Protein AF-A0A0L8G4S1-F1 (afdb_monomer_lite)

InterPro domains:
  IPR000467 G-patch domain [PF01585] (150-190)
  IPR000467 G-patch domain [PS50174] (149-195)
  IPR000467 G-patch domain [SM00443] (147-193)
  IPR014720 Double-stranded RNA-binding domain [PF00035] (214-281)
  IPR014720 Double-stranded RNA-binding domain [PS50137] (213-283)
  IPR014720 Double-stranded RNA-binding domain [SM00358] (214-282)

Structure (mmCIF, N/CA/C/O backbone):
data_AF-A0A0L8G4S1-F1
#
_entry.id   AF-A0A0L8G4S1-F1
#
loop_
_atom_site.group_PDB
_atom_site.id
_atom_site.type_symbol
_atom_site.label_atom_id
_atom_site.label_alt_id
_atom_site.label_comp_id
_atom_site.label_asym_id
_atom_site.label_entity_id
_atom_site.label_seq_id
_atom_site.pdbx_PDB_ins_code
_atom_site.Cartn_x
_atom_site.Cartn_y
_atom_site.Cartn_z
_atom_site.occupancy
_atom_site.B_iso_or_equiv
_atom_site.auth_seq_id
_atom_site.auth_comp_id
_atom_site.auth_asym_id
_atom_site.auth_atom_id
_atom_site.pdbx_PDB_model_num
ATOM 1 N N . MET A 1 1 ? 45.421 -9.465 36.277 1.00 38.97 1 MET A N 1
ATOM 2 C CA . MET A 1 1 ? 44.640 -9.759 35.053 1.00 38.97 1 MET A CA 1
ATOM 3 C C . MET A 1 1 ? 43.173 -9.855 35.430 1.00 38.97 1 MET A C 1
ATOM 5 O O . MET A 1 1 ? 42.729 -10.895 35.899 1.00 38.97 1 MET A O 1
ATOM 9 N N . VAL A 1 2 ? 42.460 -8.737 35.315 1.00 41.38 2 VAL A N 1
ATOM 10 C CA . VAL A 1 2 ? 41.016 -8.645 35.559 1.00 41.38 2 VAL A CA 1
ATOM 11 C C . VAL A 1 2 ? 40.322 -9.192 34.311 1.00 41.38 2 VAL A C 1
ATOM 13 O O . VAL A 1 2 ? 40.598 -8.734 33.207 1.00 41.38 2 VAL A O 1
ATOM 16 N N . LYS A 1 3 ? 39.521 -10.250 34.463 1.00 48.69 3 LYS A N 1
ATOM 17 C CA . LYS A 1 3 ? 38.754 -10.846 33.363 1.00 48.69 3 LYS A CA 1
ATOM 18 C C . LYS A 1 3 ? 37.440 -10.079 33.225 1.00 48.69 3 LYS A C 1
ATOM 20 O O . LYS A 1 3 ? 36.500 -10.342 33.972 1.00 48.69 3 LYS A O 1
ATOM 25 N N . ASP A 1 4 ? 37.389 -9.155 32.273 1.00 50.91 4 ASP A N 1
ATOM 26 C CA . ASP A 1 4 ? 36.156 -8.472 31.885 1.00 50.91 4 ASP A CA 1
ATOM 27 C C . ASP A 1 4 ? 35.165 -9.488 31.306 1.00 50.91 4 ASP A C 1
ATOM 29 O O . ASP A 1 4 ? 35.348 -10.044 30.221 1.00 50.91 4 ASP A O 1
ATOM 33 N N . SER A 1 5 ? 34.116 -9.768 32.074 1.00 54.88 5 SER A N 1
ATOM 34 C CA . SER A 1 5 ? 32.986 -10.580 31.633 1.00 54.88 5 SER A CA 1
ATOM 35 C C . SER A 1 5 ? 32.013 -9.678 30.865 1.00 54.88 5 SER A C 1
ATOM 37 O O . SER A 1 5 ? 31.611 -8.644 31.400 1.00 54.88 5 SER A O 1
ATOM 39 N N . PRO A 1 6 ? 31.608 -10.011 29.627 1.00 56.84 6 PRO A N 1
ATOM 40 C CA . PRO A 1 6 ? 30.719 -9.149 28.861 1.00 56.84 6 PRO A CA 1
ATOM 41 C C . PRO A 1 6 ? 29.324 -9.093 29.506 1.00 56.84 6 PRO A C 1
ATOM 43 O O . PRO A 1 6 ? 28.699 -10.128 29.742 1.00 56.84 6 PRO A O 1
ATOM 46 N N . LEU A 1 7 ? 28.812 -7.871 29.708 1.00 54.19 7 LEU A N 1
ATOM 47 C CA . LEU A 1 7 ? 27.502 -7.468 30.271 1.00 54.19 7 LEU A CA 1
ATOM 48 C C . LEU A 1 7 ? 26.250 -8.124 29.634 1.00 54.19 7 LEU A C 1
ATOM 50 O O . LEU A 1 7 ? 25.119 -7.798 29.985 1.00 54.19 7 LEU A O 1
ATOM 54 N N . ARG A 1 8 ? 26.414 -9.067 28.702 1.00 53.59 8 ARG A N 1
ATOM 55 C CA . ARG A 1 8 ? 25.331 -9.746 27.978 1.00 53.59 8 ARG A CA 1
ATOM 56 C C . ARG A 1 8 ? 24.653 -10.866 28.782 1.00 53.59 8 ARG A C 1
ATOM 58 O O . ARG A 1 8 ? 23.591 -11.326 28.380 1.00 53.59 8 ARG A O 1
ATOM 65 N N . LEU A 1 9 ? 25.238 -11.298 29.904 1.00 52.22 9 LEU A N 1
ATOM 66 C CA . LEU A 1 9 ? 24.666 -12.341 30.773 1.00 52.22 9 LEU A CA 1
ATOM 67 C C . LEU A 1 9 ? 23.814 -11.793 31.929 1.00 52.22 9 LEU A C 1
ATOM 69 O O . LEU A 1 9 ? 23.126 -12.571 32.582 1.00 52.22 9 LEU A O 1
ATOM 73 N N . GLN A 1 10 ? 23.825 -10.478 32.176 1.00 55.88 10 GLN A N 1
ATOM 74 C CA . GLN A 1 10 ? 23.087 -9.870 33.293 1.00 55.88 10 GLN A CA 1
ATOM 75 C C . GLN A 1 10 ? 21.648 -9.463 32.947 1.00 55.88 10 GLN A C 1
ATOM 77 O O . GLN A 1 10 ? 20.837 -9.274 33.848 1.00 55.88 10 GLN A O 1
ATOM 82 N N . PHE A 1 11 ? 21.300 -9.395 31.659 1.00 47.66 11 PHE A N 1
ATOM 83 C CA . PHE A 1 11 ? 19.937 -9.122 31.207 1.00 47.66 11 PHE A CA 1
ATOM 84 C C . PHE A 1 11 ? 19.601 -10.038 30.026 1.00 47.66 11 PHE A C 1
ATOM 86 O O . PHE A 1 11 ? 20.025 -9.752 28.903 1.00 47.66 11 PHE A O 1
ATOM 93 N N . PRO A 1 12 ? 18.865 -11.148 30.228 1.00 52.62 12 PRO A N 1
ATOM 94 C CA . PRO A 1 12 ? 18.374 -11.951 29.119 1.00 52.62 12 PRO A CA 1
ATOM 95 C C . PRO A 1 12 ? 17.333 -11.133 28.348 1.00 52.62 12 PRO A C 1
ATOM 97 O O . PRO A 1 12 ? 16.146 -11.124 28.663 1.00 52.62 12 PRO A O 1
ATOM 100 N N . VAL A 1 13 ? 17.787 -10.401 27.332 1.00 54.81 13 VAL A N 1
ATOM 101 C CA . VAL A 1 13 ? 16.906 -9.699 26.402 1.00 54.81 13 VAL A CA 1
ATOM 102 C C . VAL A 1 13 ? 16.254 -10.767 25.531 1.00 54.81 13 VAL A C 1
ATOM 104 O O . VAL A 1 13 ? 16.913 -11.376 24.684 1.00 54.81 13 VAL A O 1
ATOM 107 N N . SER A 1 14 ? 14.972 -11.037 25.783 1.00 48.44 14 SER A N 1
ATOM 108 C CA . SER A 1 14 ? 14.152 -11.946 24.982 1.00 48.44 14 SER A CA 1
ATOM 109 C C . SER A 1 14 ? 14.161 -11.473 23.528 1.00 48.44 14 SER A C 1
ATOM 111 O O . SER A 1 14 ? 13.451 -10.548 23.139 1.00 48.44 14 SER A O 1
ATOM 113 N N . SER A 1 15 ? 15.029 -12.070 22.710 1.00 51.62 15 SER A N 1
ATOM 114 C CA . SER A 1 15 ? 15.001 -11.864 21.269 1.00 51.62 15 SER A CA 1
ATOM 115 C C . SER A 1 15 ? 13.722 -12.520 20.764 1.00 51.62 15 SER A C 1
ATOM 117 O O . SER A 1 15 ? 13.623 -13.747 20.750 1.00 51.62 15 SER A O 1
ATOM 119 N N . GLY A 1 16 ? 12.752 -11.704 20.339 1.00 49.78 16 GLY A N 1
ATOM 120 C CA . GLY A 1 16 ? 11.429 -12.094 19.824 1.00 49.78 16 GLY A CA 1
ATOM 121 C C . GLY A 1 16 ? 11.426 -13.006 18.585 1.00 49.78 16 GLY A C 1
ATOM 122 O O . GLY A 1 16 ? 10.411 -13.140 17.910 1.00 49.78 16 GLY A O 1
ATOM 123 N N . SER A 1 17 ? 12.542 -13.671 18.288 1.00 52.22 17 SER A N 1
ATOM 124 C CA . SER A 1 17 ? 12.690 -14.662 17.226 1.00 52.22 17 SER A CA 1
ATOM 125 C C . SER A 1 17 ? 11.889 -15.946 17.499 1.00 52.22 17 SER A C 1
ATOM 127 O O . SER A 1 17 ? 11.504 -16.643 16.563 1.00 52.22 17 SER A O 1
ATOM 129 N N . GLN A 1 18 ? 11.559 -16.252 18.762 1.00 49.00 18 GLN A N 1
ATOM 130 C CA . GLN A 1 18 ? 10.811 -17.473 19.099 1.00 49.00 18 GLN A CA 1
ATOM 131 C C . GLN A 1 18 ? 9.308 -17.410 18.781 1.00 49.00 18 GLN A C 1
ATOM 133 O O . GLN A 1 18 ? 8.683 -18.461 18.631 1.00 49.00 18 GLN A O 1
ATOM 138 N N . HIS A 1 19 ? 8.723 -16.221 18.590 1.00 41.66 19 HIS A N 1
ATOM 139 C CA . HIS A 1 19 ? 7.327 -16.117 18.143 1.00 41.66 19 HIS A CA 1
ATOM 140 C C . HIS A 1 19 ? 7.154 -16.505 16.668 1.00 41.66 19 HIS A C 1
ATOM 142 O O . HIS A 1 19 ? 6.098 -16.998 16.284 1.00 41.66 19 HIS A O 1
ATOM 148 N N . ARG A 1 20 ? 8.207 -16.377 15.848 1.00 47.12 20 ARG A N 1
ATOM 149 C CA . ARG A 1 20 ? 8.135 -16.645 14.404 1.00 47.12 20 ARG A CA 1
ATOM 150 C C . ARG A 1 20 ? 8.098 -18.136 14.060 1.00 47.12 20 ARG A C 1
ATOM 152 O O . ARG A 1 20 ? 7.529 -18.514 13.043 1.00 47.12 20 ARG A O 1
ATOM 159 N N . ALA A 1 21 ? 8.684 -18.988 14.902 1.00 45.81 21 ALA A N 1
ATOM 160 C CA . ALA A 1 21 ? 8.752 -20.428 14.649 1.00 45.81 21 ALA A CA 1
ATOM 161 C C . ALA A 1 21 ? 7.454 -21.171 15.020 1.00 45.81 21 ALA A C 1
ATOM 163 O O . ALA A 1 21 ? 7.139 -22.185 14.404 1.00 45.81 21 ALA A O 1
ATOM 164 N N . LYS A 1 22 ? 6.667 -20.664 15.982 1.00 45.59 22 LYS A N 1
ATOM 165 C CA . LYS A 1 22 ? 5.403 -21.305 16.400 1.00 45.59 22 LYS A CA 1
ATOM 166 C C . LYS A 1 22 ? 4.196 -20.959 15.517 1.00 45.59 22 LYS A C 1
ATOM 168 O O . LYS A 1 22 ? 3.182 -21.643 15.615 1.00 45.59 22 LYS A O 1
ATOM 173 N N . GLU A 1 23 ? 4.308 -19.969 14.630 1.00 43.59 23 GLU A N 1
ATOM 174 C CA . GLU A 1 23 ? 3.265 -19.659 13.640 1.00 43.59 23 GLU A CA 1
ATOM 175 C C . GLU A 1 23 ? 3.272 -20.588 12.419 1.00 43.59 23 GLU A C 1
ATOM 177 O O . GLU A 1 23 ? 2.258 -20.673 11.740 1.00 43.59 23 GLU A O 1
ATOM 182 N N . LEU A 1 24 ? 4.361 -21.315 12.140 1.00 43.53 24 LEU A N 1
ATOM 183 C CA . LEU A 1 24 ? 4.487 -22.146 10.928 1.00 43.53 24 LEU A CA 1
ATOM 184 C C . LEU A 1 24 ? 3.944 -23.579 11.070 1.00 43.53 24 LEU A C 1
ATOM 186 O O . LEU A 1 24 ? 3.950 -24.323 10.095 1.00 43.53 24 LEU A O 1
ATOM 190 N N . GLN A 1 25 ? 3.471 -23.975 12.256 1.00 40.91 25 GLN A N 1
ATOM 191 C CA . GLN A 1 25 ? 2.810 -25.275 12.464 1.00 40.91 25 GLN A CA 1
ATOM 192 C C . GLN A 1 25 ? 1.314 -25.168 12.812 1.00 40.91 25 GLN A C 1
ATOM 194 O O . GLN A 1 25 ? 0.668 -26.192 13.001 1.00 40.91 25 GLN A O 1
ATOM 199 N N . LYS A 1 26 ? 0.738 -23.958 12.900 1.00 39.81 26 LYS A N 1
ATOM 200 C CA . LYS A 1 26 ? -0.669 -23.743 13.315 1.00 39.81 26 LYS A CA 1
ATOM 201 C C . LYS A 1 26 ? -1.552 -23.070 12.259 1.00 39.81 26 LYS A C 1
ATOM 203 O O . LYS A 1 26 ? -2.613 -22.547 12.574 1.00 39.81 26 LYS A O 1
ATOM 208 N N . ASN A 1 27 ? -1.134 -23.091 11.004 1.00 34.97 27 ASN A N 1
ATOM 209 C CA . ASN A 1 27 ? -1.839 -22.507 9.869 1.00 34.97 27 ASN A CA 1
ATOM 210 C C . ASN A 1 27 ? -2.253 -23.581 8.856 1.00 34.97 27 ASN A C 1
ATOM 212 O O . ASN A 1 27 ? -1.905 -23.537 7.682 1.00 34.97 27 ASN A O 1
ATOM 216 N N . SER A 1 28 ? -3.099 -24.499 9.315 1.00 43.16 28 SER A N 1
ATOM 217 C CA . SER A 1 28 ? -4.215 -24.974 8.502 1.00 43.16 28 SER A CA 1
ATOM 218 C C . SER A 1 28 ? -5.497 -24.720 9.293 1.00 43.16 28 SER A C 1
ATOM 220 O O . SER A 1 28 ? -5.666 -25.273 10.376 1.00 43.16 28 SER A O 1
ATOM 222 N N . THR A 1 29 ? -6.374 -23.884 8.736 1.00 45.34 29 THR A N 1
ATOM 223 C CA . THR A 1 29 ? -7.765 -23.661 9.174 1.00 45.34 29 THR A CA 1
ATOM 224 C C . THR A 1 29 ? -7.988 -22.599 10.257 1.00 45.34 29 THR A C 1
ATOM 226 O O . THR A 1 29 ? -8.239 -22.906 11.415 1.00 45.34 29 THR A O 1
ATOM 229 N N . ALA A 1 30 ? -7.993 -21.329 9.837 1.00 33.94 30 ALA A N 1
ATOM 230 C CA . ALA A 1 30 ? -8.898 -20.298 10.365 1.00 33.94 30 ALA A CA 1
ATOM 231 C C . ALA A 1 30 ? -8.894 -19.075 9.427 1.00 33.94 30 ALA A C 1
ATOM 233 O O . ALA A 1 30 ? -8.116 -18.136 9.596 1.00 33.94 30 ALA A O 1
ATOM 234 N N . GLN A 1 31 ? -9.752 -19.093 8.402 1.00 33.94 31 GLN A N 1
ATOM 235 C CA . GLN A 1 31 ? -10.142 -17.874 7.692 1.00 33.94 31 GLN A CA 1
ATOM 236 C C . GLN A 1 31 ? -11.182 -17.133 8.539 1.00 33.94 31 GLN A C 1
ATOM 238 O O . GLN A 1 31 ? -12.264 -17.648 8.800 1.00 33.94 31 GLN A O 1
ATOM 243 N N . SER A 1 32 ? -10.835 -15.921 8.967 1.00 32.12 32 SER A N 1
ATOM 244 C CA . SER A 1 32 ? -11.745 -14.980 9.616 1.00 32.12 32 SER A CA 1
ATOM 245 C C . SER A 1 32 ? -12.513 -14.205 8.544 1.00 32.12 32 SER A C 1
ATOM 247 O O . SER A 1 32 ? -11.935 -13.413 7.797 1.00 32.12 32 SER A O 1
ATOM 249 N N . VAL A 1 33 ? -13.815 -14.471 8.453 1.00 31.84 33 VAL A N 1
ATOM 250 C CA . VAL A 1 33 ? -14.801 -13.718 7.673 1.00 31.84 33 VAL A CA 1
ATOM 251 C C . VAL A 1 33 ? -15.607 -12.851 8.636 1.00 31.84 33 VAL A C 1
ATOM 253 O O . VAL A 1 33 ? -16.491 -13.341 9.327 1.00 31.84 33 VAL A O 1
ATOM 256 N N . TYR A 1 34 ? -15.330 -11.548 8.651 1.00 31.75 34 TYR A N 1
ATOM 257 C CA . TYR A 1 34 ? -16.274 -10.547 9.145 1.00 31.75 34 TYR A CA 1
ATOM 258 C C . TYR A 1 34 ? -16.629 -9.628 7.981 1.00 31.75 34 TYR A C 1
ATOM 260 O O . TYR A 1 34 ? -15.903 -8.691 7.647 1.00 31.75 34 TYR A O 1
ATOM 268 N N . ALA A 1 35 ? -17.740 -9.959 7.322 1.00 32.38 35 ALA A N 1
ATOM 269 C CA . ALA A 1 35 ? -18.417 -9.086 6.380 1.00 32.38 35 ALA A CA 1
ATOM 270 C C . ALA A 1 35 ? -19.392 -8.180 7.146 1.00 32.38 35 ALA A C 1
ATOM 272 O O . ALA A 1 35 ? -20.095 -8.616 8.056 1.00 32.38 35 ALA A O 1
ATOM 273 N N . ALA A 1 36 ? -19.391 -6.902 6.772 1.00 32.28 36 ALA A N 1
ATOM 274 C CA . ALA A 1 36 ? -20.223 -5.853 7.334 1.00 32.28 36 ALA A CA 1
ATOM 275 C C . ALA A 1 36 ? -21.702 -6.040 6.964 1.00 32.28 36 ALA A C 1
ATOM 277 O O . ALA A 1 36 ? -22.036 -6.288 5.805 1.00 32.28 36 ALA A O 1
ATOM 278 N N . GLY A 1 37 ? -22.582 -5.858 7.949 1.00 30.12 37 GLY A N 1
ATOM 279 C CA . GLY A 1 37 ? -24.026 -5.851 7.757 1.00 30.12 37 GLY A CA 1
ATOM 280 C C . GLY A 1 37 ? -24.497 -4.670 6.905 1.00 30.12 37 GLY A C 1
ATOM 281 O O . GLY A 1 37 ? -24.142 -3.515 7.152 1.00 30.12 37 GLY A O 1
ATOM 282 N N . ARG A 1 38 ? -25.349 -4.969 5.922 1.00 31.23 38 ARG A N 1
ATOM 283 C CA . ARG A 1 38 ? -26.270 -4.020 5.291 1.00 31.23 38 ARG A CA 1
ATOM 284 C C . ARG A 1 38 ? -27.656 -4.656 5.206 1.00 31.23 38 ARG A C 1
ATOM 286 O O . ARG A 1 38 ? -27.791 -5.826 4.873 1.00 31.23 38 ARG A O 1
ATOM 293 N N . ASN A 1 39 ? -28.641 -3.839 5.565 1.00 34.53 39 ASN A N 1
ATOM 294 C CA . ASN A 1 39 ? -30.065 -4.135 5.684 1.00 34.53 39 ASN A CA 1
ATOM 295 C C . ASN A 1 39 ? -30.717 -4.593 4.371 1.00 34.53 39 ASN A C 1
ATOM 297 O O . ASN A 1 39 ? -30.364 -4.086 3.309 1.00 34.53 39 ASN A O 1
ATOM 301 N N . GLY A 1 40 ? -31.784 -5.390 4.500 1.00 31.52 40 GLY A N 1
ATOM 302 C CA . GLY A 1 40 ? -32.887 -5.423 3.536 1.00 31.52 40 GLY A CA 1
ATOM 303 C C . GLY A 1 40 ? -33.247 -6.806 2.994 1.00 31.52 40 GLY A C 1
ATOM 304 O O . GLY A 1 40 ? -32.670 -7.238 2.010 1.00 31.52 40 GLY A O 1
ATOM 305 N N . LYS A 1 41 ? -34.243 -7.433 3.638 1.00 43.19 41 LYS A N 1
ATOM 306 C CA . LYS A 1 41 ? -35.383 -8.163 3.049 1.00 43.19 41 LYS A CA 1
ATOM 307 C C . LYS A 1 41 ? -35.128 -8.933 1.741 1.00 43.19 41 LYS A C 1
ATOM 309 O O . LYS A 1 41 ? -35.076 -8.317 0.682 1.00 43.19 41 LYS A O 1
ATOM 314 N N . LEU A 1 42 ? -35.155 -10.267 1.800 1.00 29.50 42 LEU A N 1
ATOM 315 C CA . LEU A 1 42 ? -35.603 -11.069 0.663 1.00 29.50 42 LEU A CA 1
ATOM 316 C C . LEU A 1 42 ? -36.153 -12.428 1.100 1.00 29.50 42 LEU A C 1
ATOM 318 O O . LEU A 1 42 ? -35.601 -13.084 1.982 1.00 29.50 42 LEU A O 1
ATOM 322 N N . ASP A 1 43 ? -37.259 -12.769 0.449 1.00 30.23 43 ASP A N 1
ATOM 323 C CA . ASP A 1 43 ? -37.940 -14.050 0.429 1.00 30.23 43 ASP A CA 1
ATOM 324 C C . ASP A 1 43 ? -37.029 -15.232 0.068 1.00 30.23 43 ASP A C 1
ATOM 326 O O . ASP A 1 43 ? -35.990 -15.104 -0.581 1.00 30.23 43 ASP A O 1
ATOM 330 N N . SER A 1 44 ? -37.516 -16.392 0.501 1.00 43.88 44 SER A N 1
ATOM 331 C CA . SER A 1 44 ? -37.158 -17.760 0.132 1.00 43.88 44 SER A CA 1
ATOM 332 C C . SER A 1 44 ? -36.644 -17.955 -1.298 1.00 43.88 44 SER A C 1
ATOM 334 O O . SER A 1 44 ? -37.304 -17.519 -2.240 1.00 43.88 44 SER A O 1
ATOM 336 N N . LEU A 1 45 ? -35.567 -18.738 -1.443 1.00 35.19 45 LEU A N 1
ATOM 337 C CA . LEU A 1 45 ? -35.531 -19.968 -2.255 1.00 35.19 45 LEU A CA 1
ATOM 338 C C . LEU A 1 45 ? -34.162 -20.672 -2.133 1.00 35.19 45 LEU A C 1
ATOM 340 O O . LEU A 1 45 ? -33.123 -20.148 -2.524 1.00 35.19 45 LEU A O 1
ATOM 344 N N . ASP A 1 46 ? -34.238 -21.855 -1.530 1.00 43.03 46 ASP A N 1
ATOM 345 C CA . ASP A 1 46 ? -33.419 -23.070 -1.596 1.00 43.03 46 ASP A CA 1
ATOM 346 C C . ASP A 1 46 ? -32.083 -23.078 -2.363 1.00 43.03 46 ASP A C 1
ATOM 348 O O . ASP A 1 46 ? -32.038 -23.066 -3.591 1.00 43.03 46 ASP A O 1
ATOM 352 N N . THR A 1 47 ? -31.006 -23.377 -1.627 1.00 31.81 47 THR A N 1
ATOM 353 C CA . THR A 1 47 ? -29.944 -24.273 -2.116 1.00 31.81 47 THR A CA 1
ATOM 354 C C . THR A 1 47 ? -29.514 -25.232 -1.015 1.00 31.81 47 THR A C 1
ATOM 356 O O . THR A 1 47 ? -28.916 -24.847 -0.013 1.00 31.81 47 THR A O 1
ATOM 359 N N . ASN A 1 48 ? -29.841 -26.497 -1.252 1.00 46.69 48 ASN A N 1
ATOM 360 C CA . ASN A 1 48 ? -29.457 -27.676 -0.500 1.00 46.69 48 ASN A CA 1
ATOM 361 C C . ASN A 1 48 ? -27.949 -27.941 -0.681 1.00 46.69 48 ASN A C 1
ATOM 363 O O . ASN A 1 48 ? -27.501 -28.226 -1.793 1.00 46.69 48 ASN A O 1
ATOM 367 N N . SER A 1 49 ? -27.164 -27.858 0.394 1.00 40.00 49 SER A N 1
ATOM 368 C CA . SER A 1 49 ? -25.804 -28.399 0.435 1.00 40.00 49 SER A CA 1
ATOM 369 C C . SER A 1 49 ? -25.544 -29.015 1.803 1.00 40.00 49 SER A C 1
ATOM 371 O O . SER A 1 49 ? -25.421 -28.300 2.795 1.00 40.00 49 SER A O 1
ATOM 373 N N . ASN A 1 50 ? -25.453 -30.346 1.815 1.00 52.62 50 ASN A N 1
ATOM 374 C CA . ASN A 1 50 ? -24.908 -31.158 2.898 1.00 52.62 50 ASN A CA 1
ATOM 375 C C . ASN A 1 50 ? -23.606 -30.542 3.431 1.00 52.62 50 ASN A C 1
ATOM 377 O O . ASN A 1 50 ? -22.558 -30.637 2.791 1.00 52.62 50 ASN A O 1
ATOM 381 N N . SER A 1 51 ? -23.673 -29.943 4.614 1.00 47.88 51 SER A N 1
ATOM 382 C CA . SER A 1 51 ? -22.517 -29.697 5.463 1.00 47.88 51 SER A CA 1
ATOM 383 C C . SER A 1 51 ? -22.747 -30.467 6.753 1.00 47.88 51 SER A C 1
ATOM 385 O O . SER A 1 51 ? -23.604 -30.065 7.536 1.00 47.88 51 SER A O 1
ATOM 387 N N . ASP A 1 52 ? -22.006 -31.558 6.960 1.00 53.25 52 ASP A N 1
ATOM 388 C CA . ASP A 1 52 ? -21.905 -32.191 8.277 1.00 53.25 52 ASP A CA 1
ATOM 389 C C . ASP A 1 52 ? -21.417 -31.122 9.265 1.00 53.25 52 ASP A C 1
ATOM 391 O O . ASP A 1 52 ? -20.294 -30.616 9.112 1.00 53.25 52 ASP A O 1
ATOM 395 N N . PRO A 1 53 ? -22.238 -30.702 10.240 1.00 61.66 53 PRO A N 1
ATOM 396 C CA . PRO A 1 53 ? -21.813 -29.691 11.181 1.00 61.66 53 PRO A CA 1
ATOM 397 C C . PRO A 1 53 ? -20.717 -30.305 12.062 1.00 61.66 53 PRO A C 1
ATOM 399 O O . PRO A 1 53 ? -20.899 -31.328 12.716 1.00 61.66 53 PRO A O 1
ATOM 402 N N . VAL A 1 54 ? -19.540 -29.668 12.067 1.00 60.28 54 VAL A N 1
ATOM 403 C CA . VAL A 1 54 ? -18.357 -30.058 12.870 1.00 60.28 54 VAL A CA 1
ATOM 404 C C . VAL A 1 54 ? -18.669 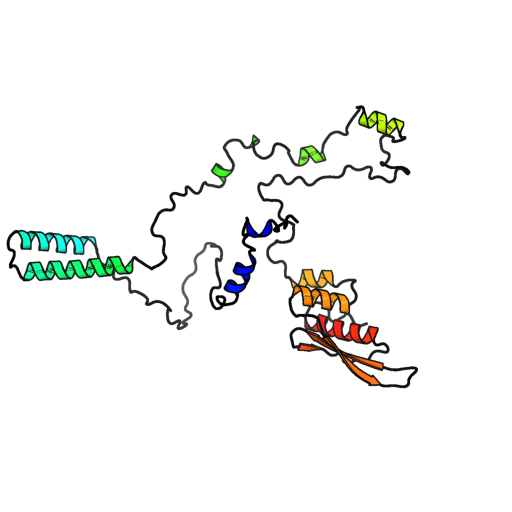-30.105 14.376 1.00 60.28 54 VAL A C 1
ATOM 406 O O . VAL A 1 54 ? -17.927 -30.698 15.157 1.00 60.28 54 VAL A O 1
ATOM 409 N N . PHE A 1 55 ? -19.792 -29.516 14.782 1.00 58.06 55 PHE A N 1
ATOM 410 C CA . PHE A 1 55 ? -20.351 -29.593 16.121 1.00 58.06 55 PHE A CA 1
ATOM 411 C C . PHE A 1 55 ? -21.781 -30.130 16.024 1.00 58.06 55 PHE A C 1
ATOM 413 O O . PHE A 1 55 ? -22.498 -29.706 15.118 1.00 58.06 55 PHE A O 1
ATOM 420 N N . PRO A 1 56 ? -22.218 -31.022 16.930 1.00 65.19 56 PRO A N 1
ATOM 421 C CA . PRO A 1 56 ? -23.601 -31.480 16.953 1.00 65.19 56 PRO A CA 1
ATOM 422 C C . PRO A 1 56 ? -24.546 -30.275 16.989 1.00 65.19 56 PRO A C 1
ATOM 424 O O . PRO A 1 56 ? -24.387 -29.392 17.834 1.00 65.19 56 PRO A O 1
ATOM 427 N N . GLU A 1 57 ? -25.517 -30.223 16.077 1.00 53.41 57 GLU A N 1
ATOM 428 C CA . GLU A 1 57 ? -26.674 -29.350 16.252 1.00 53.41 57 GLU A CA 1
ATOM 429 C C . GLU A 1 57 ? -27.439 -29.864 17.472 1.00 53.41 57 GLU A C 1
ATOM 431 O O . GLU A 1 57 ? -28.215 -30.818 17.394 1.00 53.41 57 GLU A O 1
ATOM 436 N N . ASP A 1 58 ? -27.187 -29.256 18.630 1.00 56.09 58 ASP A N 1
ATOM 437 C CA . ASP A 1 58 ? -28.037 -29.455 19.791 1.00 56.09 58 ASP A CA 1
ATOM 438 C C . ASP A 1 58 ? -29.399 -28.860 19.445 1.00 56.09 58 ASP A C 1
ATOM 440 O O . ASP A 1 58 ? -29.604 -27.644 19.486 1.00 56.09 58 ASP A O 1
ATOM 444 N N . SER A 1 59 ? -30.337 -29.739 19.084 1.00 53.03 59 SER A N 1
ATOM 445 C CA . SER A 1 59 ? -31.760 -29.437 19.040 1.00 53.03 59 SER A CA 1
ATOM 446 C C . SER A 1 59 ? -32.107 -28.727 20.345 1.00 53.03 59 SER A C 1
ATOM 448 O O . SER A 1 59 ? -32.113 -29.357 21.408 1.00 53.03 59 SER A O 1
ATOM 450 N N . GLN A 1 60 ? -32.319 -27.412 20.287 1.00 54.44 60 GLN A N 1
ATOM 451 C CA . GLN A 1 60 ? -32.714 -26.622 21.442 1.00 54.44 60 GLN A CA 1
ATOM 452 C C . GLN A 1 60 ? -34.115 -27.078 21.835 1.00 54.44 60 GLN A C 1
ATOM 454 O O . GLN A 1 60 ? -35.120 -26.548 21.376 1.00 54.44 60 GLN A O 1
ATOM 459 N N . GLN A 1 61 ? -34.190 -28.122 22.657 1.00 59.09 61 GLN A N 1
ATOM 460 C CA . GLN A 1 61 ? -35.393 -28.394 23.414 1.00 59.09 61 GLN A CA 1
ATOM 461 C C . GLN A 1 61 ? -35.562 -27.177 24.318 1.00 59.09 61 GLN A C 1
ATOM 463 O O . GLN A 1 61 ? -34.717 -26.931 25.183 1.00 59.09 61 GLN A O 1
ATOM 468 N N . ASP A 1 62 ? -36.612 -26.392 24.081 1.00 62.81 62 ASP A N 1
ATOM 469 C CA . ASP A 1 62 ? -37.053 -25.322 24.972 1.00 62.81 62 ASP A CA 1
ATOM 470 C C . ASP A 1 62 ? -37.497 -25.955 26.295 1.00 62.81 62 ASP A C 1
ATOM 472 O O . ASP A 1 62 ? -38.673 -26.190 26.571 1.00 62.81 62 ASP A O 1
ATOM 476 N N . VAL A 1 63 ? -36.519 -26.319 27.122 1.00 72.44 63 VAL A N 1
ATOM 477 C CA . VAL A 1 63 ? -36.769 -26.817 28.466 1.00 72.44 63 VAL A CA 1
ATOM 478 C C . VAL A 1 63 ? -37.239 -25.622 29.283 1.00 72.44 63 VAL A C 1
ATOM 480 O O . VAL A 1 63 ? -36.483 -24.680 29.525 1.00 72.44 63 VAL A O 1
ATOM 483 N N . ASN A 1 64 ? -38.494 -25.654 29.728 1.00 85.56 64 ASN A N 1
ATOM 484 C CA . ASN A 1 64 ? -39.042 -24.638 30.617 1.00 85.56 64 ASN A CA 1
ATOM 485 C C . ASN A 1 64 ? -38.417 -24.787 32.019 1.00 85.56 64 ASN A C 1
ATOM 487 O O . ASN A 1 64 ? -38.933 -25.493 32.885 1.00 85.56 64 ASN A O 1
ATOM 491 N N . ILE A 1 65 ? -37.265 -24.142 32.233 1.00 85.19 65 ILE A N 1
ATOM 492 C CA . ILE A 1 65 ? -36.450 -24.242 33.461 1.00 85.19 65 ILE A CA 1
ATOM 493 C C . ILE A 1 65 ? -37.280 -23.921 34.713 1.00 85.19 65 ILE A C 1
ATOM 495 O O . ILE A 1 65 ? -37.094 -24.538 35.761 1.00 85.19 65 ILE A O 1
ATOM 499 N N . THR A 1 66 ? -38.224 -22.983 34.606 1.00 88.69 66 THR A N 1
ATOM 500 C CA . THR A 1 66 ? -39.102 -22.572 35.708 1.00 88.69 66 THR A CA 1
ATOM 501 C C . THR A 1 66 ? -39.995 -23.722 36.169 1.00 88.69 66 THR A C 1
ATOM 503 O O . THR A 1 66 ? -40.147 -23.944 37.373 1.00 88.69 66 THR A O 1
ATOM 506 N N . GLN A 1 67 ? -40.536 -24.504 35.233 1.00 90.94 67 GLN A N 1
ATOM 507 C CA . GLN A 1 67 ? -41.323 -25.694 35.544 1.00 90.94 67 GLN A CA 1
ATOM 508 C C . GLN A 1 67 ? -40.459 -26.794 36.174 1.00 90.94 67 GLN A C 1
ATOM 510 O O . GLN A 1 67 ? -40.824 -27.315 37.228 1.00 90.94 67 GLN A O 1
ATOM 515 N N . VAL A 1 68 ? -39.285 -27.081 35.601 1.00 91.44 68 VAL A N 1
ATOM 516 C CA . VAL A 1 68 ? -38.351 -28.102 36.118 1.00 91.44 68 VAL A CA 1
ATOM 517 C C . VAL A 1 68 ? -37.889 -27.764 37.541 1.00 91.44 68 VAL A C 1
ATOM 519 O O . VAL A 1 68 ? -37.845 -28.621 38.426 1.00 91.44 68 VAL A O 1
ATOM 522 N N . MET A 1 69 ? -37.602 -26.488 37.809 1.00 91.38 69 MET A N 1
ATOM 523 C CA . MET A 1 69 ? -37.207 -26.030 39.141 1.00 91.38 69 MET A CA 1
ATOM 524 C C . MET A 1 69 ? -38.365 -26.113 40.147 1.00 91.38 69 MET A C 1
ATOM 526 O O . MET A 1 69 ? -38.155 -26.461 41.312 1.00 91.38 69 MET A O 1
ATOM 530 N N . THR A 1 70 ? -39.595 -25.848 39.700 1.00 94.25 70 THR A N 1
ATOM 531 C CA . THR A 1 70 ? -40.798 -25.965 40.534 1.00 94.25 70 THR A CA 1
ATOM 532 C C . THR A 1 70 ? -41.101 -27.428 40.871 1.00 94.25 70 THR A C 1
ATOM 534 O O . THR A 1 70 ? -41.374 -27.741 42.033 1.00 94.25 70 THR A O 1
ATOM 537 N N . GLU A 1 71 ? -40.985 -28.344 39.903 1.00 93.19 71 GLU A N 1
ATOM 538 C CA . GLU A 1 71 ? -41.119 -29.789 40.129 1.00 93.19 71 GLU A CA 1
ATOM 539 C C . GLU A 1 71 ? -40.092 -30.280 41.155 1.00 93.19 71 GLU A C 1
ATOM 541 O O . GLU A 1 71 ? -40.456 -30.927 42.144 1.00 93.19 71 GLU A O 1
ATOM 546 N N . ARG A 1 72 ? -38.823 -29.890 40.984 1.00 94.31 72 ARG A N 1
ATOM 547 C CA . ARG A 1 72 ? -37.750 -30.215 41.928 1.00 94.31 72 ARG A CA 1
ATOM 548 C C . ARG A 1 72 ? -38.056 -29.709 43.335 1.00 94.31 72 ARG A C 1
ATOM 550 O O . ARG A 1 72 ? -37.924 -30.466 44.295 1.00 94.31 72 ARG A O 1
ATOM 557 N N . MET A 1 73 ? -38.479 -28.451 43.478 1.00 95.00 73 MET A N 1
ATOM 558 C CA . MET A 1 73 ? -38.777 -27.870 44.791 1.00 95.00 73 MET A CA 1
ATOM 559 C C . MET A 1 73 ? -39.946 -28.584 45.484 1.00 95.00 73 MET A C 1
ATOM 561 O O . MET A 1 73 ? -39.896 -28.830 46.691 1.00 95.00 73 MET A O 1
ATOM 565 N N . ASN A 1 74 ? -40.976 -28.969 44.732 1.00 94.25 74 ASN A N 1
ATOM 566 C CA . ASN A 1 74 ? -42.109 -29.719 45.269 1.00 94.25 74 ASN A CA 1
ATOM 567 C C . ASN A 1 74 ? -41.713 -31.140 45.694 1.00 94.25 74 ASN A C 1
ATOM 569 O O . ASN A 1 74 ? -42.147 -31.605 46.748 1.00 94.25 74 ASN A O 1
ATOM 573 N N . ALA A 1 75 ? -40.855 -31.807 44.921 1.00 93.00 75 ALA A N 1
ATOM 574 C CA . ALA A 1 75 ? -40.319 -33.120 45.262 1.00 93.00 75 ALA A CA 1
ATOM 575 C C . ALA A 1 75 ? -39.458 -33.079 46.539 1.00 93.00 75 ALA A C 1
ATOM 577 O O . ALA A 1 75 ? -39.642 -33.900 47.436 1.00 93.00 75 ALA A O 1
ATOM 578 N N . VAL A 1 76 ? -38.595 -32.068 46.688 1.00 94.00 76 VAL A N 1
ATOM 579 C CA . VAL A 1 76 ? -37.784 -31.867 47.903 1.00 94.00 76 VAL A CA 1
ATOM 580 C C . VAL A 1 76 ? -38.663 -31.630 49.135 1.00 94.00 76 VAL A C 1
ATOM 582 O O . VAL A 1 76 ? -38.432 -32.242 50.176 1.00 94.00 76 VAL A O 1
ATOM 585 N N . LYS A 1 77 ? -39.718 -30.811 49.022 1.00 94.00 77 LYS A N 1
ATOM 586 C CA . LYS A 1 77 ? -40.674 -30.589 50.124 1.00 94.00 77 LYS A CA 1
ATOM 587 C C . LYS A 1 77 ? -41.400 -31.871 50.544 1.00 94.00 77 LYS A C 1
ATOM 589 O O . LYS A 1 77 ? -41.678 -32.049 51.728 1.00 94.00 77 LYS A O 1
ATOM 594 N N . LYS A 1 78 ? -41.721 -32.760 49.597 1.00 92.75 78 LYS A N 1
ATOM 595 C CA . LYS A 1 78 ? -42.329 -34.069 49.894 1.00 92.75 78 LYS A CA 1
ATOM 596 C C . LYS A 1 78 ? -41.350 -34.994 50.620 1.00 92.75 78 LYS A C 1
ATOM 598 O O . LYS A 1 78 ? -41.732 -35.578 51.629 1.00 92.75 78 LYS A O 1
ATOM 603 N N . LEU A 1 79 ? -40.089 -35.037 50.186 1.00 91.88 79 LEU A N 1
ATOM 604 C CA . LEU A 1 79 ? -39.032 -35.817 50.843 1.00 91.88 79 LEU A CA 1
ATOM 605 C C . LEU A 1 79 ? -38.701 -35.317 52.256 1.00 91.88 79 LEU A C 1
ATOM 607 O O . LEU A 1 79 ? -38.390 -36.119 53.127 1.00 91.88 79 LEU A O 1
ATOM 611 N N . GLN A 1 80 ? -38.810 -34.009 52.510 1.00 90.75 80 GLN A N 1
ATOM 612 C CA . GLN A 1 80 ? -38.646 -33.452 53.859 1.00 90.75 80 GLN A CA 1
ATOM 613 C C . GLN A 1 80 ? -39.728 -33.925 54.836 1.00 90.75 80 GLN A C 1
ATOM 615 O O . GLN A 1 80 ? -39.451 -34.072 56.022 1.00 90.75 80 GLN A O 1
ATOM 620 N N . LYS A 1 81 ? -40.957 -34.149 54.354 1.00 91.00 81 LYS A N 1
ATOM 621 C CA . LYS A 1 81 ? -42.055 -34.678 55.175 1.00 91.00 81 LYS A CA 1
ATOM 622 C C . LYS A 1 81 ? -41.974 -36.196 55.310 1.00 91.00 81 LYS A C 1
ATOM 624 O O . LYS A 1 81 ? -42.179 -36.710 56.400 1.00 91.00 81 LYS A O 1
ATOM 629 N N . ASN A 1 82 ? -41.656 -36.885 54.213 1.00 89.25 82 ASN A N 1
ATOM 630 C CA . ASN A 1 82 ? -41.583 -38.340 54.127 1.00 89.25 82 ASN A CA 1
ATOM 631 C C . ASN A 1 82 ? -40.282 -38.766 53.421 1.00 89.25 82 ASN A C 1
ATOM 633 O O . ASN A 1 82 ? -40.252 -38.842 52.190 1.00 89.25 82 ASN A O 1
ATOM 637 N N . PRO A 1 83 ? -39.218 -39.096 54.177 1.00 89.75 83 PRO A N 1
ATOM 638 C CA . PRO A 1 83 ? -37.909 -39.441 53.609 1.00 89.75 83 PRO A CA 1
ATOM 639 C C . PRO A 1 83 ? -37.892 -40.682 52.702 1.00 89.75 83 PRO A C 1
ATOM 641 O O . PRO A 1 83 ? -36.974 -40.839 51.901 1.00 89.75 83 PRO A O 1
ATOM 644 N N . HIS A 1 84 ? -38.897 -41.558 52.806 1.00 91.81 84 HIS A N 1
ATOM 645 C CA . HIS A 1 84 ? -38.994 -42.811 52.046 1.00 91.81 84 HIS A CA 1
ATOM 646 C C . HIS A 1 84 ? -39.997 -42.767 50.876 1.00 91.81 84 HIS A C 1
ATOM 648 O O . HIS A 1 84 ? -40.337 -43.811 50.321 1.00 91.81 84 HIS A O 1
ATOM 654 N N . ASP A 1 85 ? -40.478 -41.585 50.476 1.00 92.31 85 ASP A N 1
ATOM 655 C CA . ASP A 1 85 ? -41.355 -41.444 49.305 1.00 92.31 85 ASP A CA 1
ATOM 656 C C . ASP A 1 85 ? -40.571 -41.667 47.993 1.00 92.31 85 ASP A C 1
ATOM 658 O O . ASP A 1 85 ? -39.838 -40.800 47.506 1.00 92.31 85 ASP A O 1
ATOM 662 N N . THR A 1 86 ? -40.739 -42.853 47.404 1.00 90.31 86 THR A N 1
ATOM 663 C CA . THR A 1 86 ? -40.058 -43.278 46.171 1.00 90.31 86 THR A CA 1
ATOM 664 C C . THR A 1 86 ? -40.471 -42.460 44.944 1.00 90.31 86 T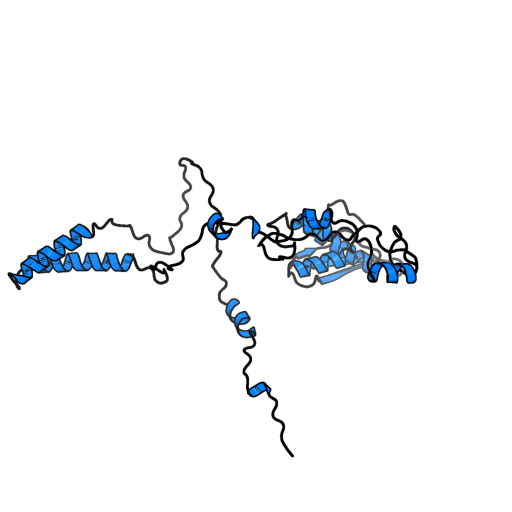HR A C 1
ATOM 666 O O . THR A 1 86 ? -39.661 -42.277 44.031 1.00 90.31 86 THR A O 1
ATOM 669 N N . GLN A 1 87 ? -41.691 -41.909 44.925 1.00 92.44 87 GLN A N 1
ATOM 670 C CA . GLN A 1 87 ? -42.182 -41.073 43.825 1.00 92.44 87 GLN A CA 1
ATOM 671 C C . GLN A 1 87 ? -41.535 -39.689 43.867 1.00 92.44 87 GLN A C 1
ATOM 673 O O . GLN A 1 87 ? -41.041 -39.197 42.848 1.00 92.44 87 GLN A O 1
ATOM 678 N N . ALA A 1 88 ? -41.465 -39.083 45.055 1.00 90.88 88 ALA A N 1
ATOM 679 C CA . ALA A 1 88 ? -40.781 -37.808 45.246 1.00 90.88 88 ALA A CA 1
ATOM 680 C C . ALA A 1 88 ? -39.274 -37.914 44.954 1.00 90.88 88 ALA A C 1
ATOM 682 O O . ALA A 1 88 ? -38.704 -37.020 44.324 1.00 90.88 88 ALA A O 1
ATOM 683 N N . LEU A 1 89 ? -38.638 -39.030 45.323 1.00 91.31 89 LEU A N 1
ATOM 684 C CA . LEU A 1 89 ? -37.233 -39.291 45.002 1.00 91.31 89 LEU A CA 1
ATOM 685 C C . LEU A 1 89 ? -36.995 -39.357 43.484 1.00 91.31 89 LEU A C 1
ATOM 687 O O . LEU A 1 89 ? -36.053 -38.745 42.974 1.00 91.31 89 LEU A O 1
ATOM 691 N N . GLY A 1 90 ? -37.889 -40.032 42.755 1.00 93.69 90 GLY A N 1
ATOM 692 C CA . GLY A 1 90 ? -37.846 -40.121 41.297 1.00 93.69 90 GLY A CA 1
ATOM 693 C C . GLY A 1 90 ? -38.003 -38.765 40.601 1.00 93.69 90 GLY A C 1
ATOM 694 O O . GLY A 1 90 ? -37.204 -38.439 39.724 1.00 93.69 90 GLY A O 1
ATOM 695 N N . SER A 1 91 ? -38.987 -37.951 41.000 1.00 93.38 91 SER A N 1
ATOM 696 C CA . SER A 1 91 ? -39.184 -36.602 40.436 1.00 93.38 91 SER A CA 1
ATOM 697 C C . SER A 1 91 ? -38.019 -35.657 40.739 1.00 93.38 91 SER A C 1
ATOM 699 O O . SER A 1 91 ? -37.579 -34.926 39.854 1.00 93.38 91 SER A O 1
ATOM 701 N N . MET A 1 92 ? -37.450 -35.709 41.949 1.00 92.88 92 MET A N 1
ATOM 702 C CA . MET A 1 92 ? -36.272 -34.906 42.301 1.00 92.88 92 MET A CA 1
ATOM 703 C C . MET A 1 92 ? -35.066 -35.262 41.421 1.00 92.88 92 MET A C 1
ATOM 705 O O . MET A 1 92 ? -34.422 -34.368 40.867 1.00 92.88 92 MET A O 1
ATOM 709 N N . TYR A 1 93 ? -34.796 -36.559 41.240 1.00 94.69 93 TYR A N 1
ATOM 710 C CA . TYR A 1 93 ? -33.679 -37.037 40.425 1.00 94.69 93 TYR A CA 1
ATOM 711 C C . TYR A 1 93 ? -33.836 -36.677 38.939 1.00 94.69 93 TYR A C 1
ATOM 713 O O . TYR A 1 93 ? -32.878 -36.225 38.308 1.00 94.69 93 TYR A O 1
ATOM 721 N N . ARG A 1 94 ? -35.047 -36.823 38.381 1.00 93.69 94 ARG A N 1
ATOM 722 C CA . ARG A 1 94 ? -35.349 -36.446 36.988 1.00 93.69 94 ARG A CA 1
ATOM 723 C C . ARG A 1 94 ? -35.127 -34.953 36.749 1.00 93.69 94 ARG A C 1
ATOM 725 O O . ARG A 1 94 ? -34.332 -34.602 35.881 1.00 93.69 94 ARG A O 1
ATOM 732 N N . ALA A 1 95 ? -35.728 -34.095 37.574 1.00 93.69 95 ALA A N 1
ATOM 733 C CA . ALA A 1 95 ? -35.582 -32.647 37.445 1.00 93.69 95 ALA A CA 1
ATOM 734 C C . ALA A 1 95 ? -34.123 -32.183 37.635 1.00 93.69 95 ALA A C 1
ATOM 736 O O . ALA A 1 95 ? -33.643 -31.292 36.934 1.00 93.69 95 ALA A O 1
ATOM 737 N N . GLN A 1 96 ? -33.369 -32.822 38.539 1.00 92.06 96 GLN A N 1
ATOM 738 C CA . GLN A 1 96 ? -31.938 -32.553 38.715 1.00 92.06 96 GLN A CA 1
ATOM 739 C C . GLN A 1 96 ? -31.120 -32.911 37.464 1.00 92.06 96 GLN A C 1
ATOM 741 O O . GLN A 1 96 ? -30.220 -32.161 37.078 1.00 92.06 96 GLN A O 1
ATOM 746 N N . LYS A 1 97 ? -31.422 -34.045 36.821 1.00 91.12 97 LYS A N 1
ATOM 747 C CA . LYS A 1 97 ? -30.747 -34.485 35.593 1.00 91.12 97 LYS A CA 1
ATOM 748 C C . LYS A 1 97 ? -30.997 -33.515 34.437 1.00 91.12 97 LYS A C 1
ATOM 750 O O . LYS A 1 97 ? -30.067 -33.205 33.695 1.00 91.12 97 LYS A O 1
ATOM 755 N N . GLU A 1 98 ? -32.219 -33.005 34.309 1.00 89.94 98 GLU A N 1
ATOM 756 C CA . GLU A 1 98 ? -32.572 -32.021 33.281 1.00 89.94 98 GLU A CA 1
ATOM 757 C C . GLU A 1 98 ? -31.874 -30.675 33.486 1.00 89.94 98 GLU A C 1
ATOM 759 O O . GLU A 1 98 ? -31.320 -30.129 32.532 1.00 89.94 98 GLU A O 1
ATOM 764 N N . LEU A 1 99 ? -31.814 -30.178 34.727 1.00 87.12 99 LEU A N 1
ATOM 765 C CA . LEU A 1 99 ? -31.077 -28.955 35.061 1.00 87.12 99 LEU A CA 1
ATOM 766 C C . LEU A 1 99 ? -29.579 -29.084 34.766 1.00 87.12 99 LEU A C 1
ATOM 768 O O . LEU A 1 99 ? -28.982 -28.159 34.219 1.00 87.12 99 LEU A O 1
ATOM 772 N N . ASN A 1 100 ? -28.976 -30.232 35.085 1.00 86.69 100 ASN A N 1
ATOM 773 C CA . ASN A 1 100 ? -27.566 -30.485 34.786 1.00 86.69 100 ASN A CA 1
ATOM 774 C C . ASN A 1 100 ? -27.307 -30.513 33.273 1.00 86.69 100 ASN A C 1
ATOM 776 O O . ASN A 1 100 ? -26.340 -29.909 32.813 1.00 86.69 100 ASN A O 1
ATOM 780 N N . ARG A 1 101 ? -28.188 -31.161 32.496 1.00 85.31 101 ARG A N 1
ATOM 781 C CA . ARG A 1 101 ? -28.110 -31.177 31.026 1.00 85.31 101 ARG A CA 1
ATOM 782 C C . ARG A 1 101 ? -28.218 -29.764 30.448 1.00 85.31 101 ARG A C 1
ATOM 784 O O . ARG A 1 101 ? -27.421 -29.388 29.595 1.00 85.31 101 ARG A O 1
ATOM 791 N N . TRP A 1 102 ? -29.156 -28.964 30.950 1.00 81.88 102 TRP A N 1
ATOM 792 C CA . TRP A 1 102 ? -29.311 -27.568 30.544 1.00 81.88 102 TRP A CA 1
ATOM 793 C C . TRP A 1 102 ? -28.072 -26.722 30.879 1.00 81.88 102 TRP A C 1
ATOM 795 O O . TRP A 1 102 ? -27.569 -26.005 30.015 1.00 81.88 102 TRP A O 1
ATOM 805 N N . ALA A 1 103 ? -27.530 -26.845 32.093 1.00 81.56 103 ALA A N 1
ATOM 806 C CA . ALA A 1 103 ? -26.345 -26.097 32.512 1.00 81.56 103 ALA A CA 1
ATOM 807 C C . ALA A 1 103 ? -25.118 -26.428 31.644 1.00 81.56 103 ALA A C 1
ATOM 809 O O . ALA A 1 103 ? -24.408 -25.522 31.208 1.00 81.56 103 ALA A O 1
ATOM 810 N N . GLN A 1 104 ? -24.915 -27.711 31.332 1.00 77.50 104 GLN A N 1
ATOM 811 C CA . GLN A 1 104 ? -23.823 -28.171 30.469 1.00 77.50 104 GLN A CA 1
ATOM 812 C C . GLN A 1 104 ? -23.984 -27.691 29.019 1.00 77.50 104 GLN A C 1
ATOM 814 O O . GLN A 1 104 ? -22.993 -27.321 28.399 1.00 77.50 104 GLN A O 1
ATOM 819 N N . SER A 1 105 ? -25.217 -27.599 28.503 1.00 72.50 105 SER A N 1
ATOM 820 C CA . SER A 1 105 ? -25.480 -27.107 27.137 1.00 72.50 105 SER A CA 1
ATOM 821 C C . SER A 1 105 ? -25.127 -25.626 26.922 1.00 72.50 105 SER A C 1
ATOM 823 O O . SER A 1 105 ? -24.859 -25.199 25.803 1.00 72.50 105 SER A O 1
ATOM 825 N N . LYS A 1 106 ? -25.120 -24.811 27.986 1.00 64.38 106 LYS A N 1
ATOM 826 C CA . LYS A 1 106 ? -24.830 -23.368 27.900 1.00 64.38 106 LYS A CA 1
ATOM 827 C C . LYS A 1 106 ? -23.342 -23.036 28.053 1.00 64.38 106 LYS A C 1
ATOM 829 O O . LYS A 1 106 ? -22.948 -21.908 27.762 1.00 64.38 106 LYS A O 1
ATOM 834 N N . GLN A 1 107 ? -22.513 -23.985 28.490 1.00 61.19 107 GLN A N 1
ATOM 835 C CA . GLN A 1 107 ? -21.070 -23.798 28.651 1.00 61.19 107 GLN A CA 1
ATOM 836 C C . GLN A 1 107 ? -20.308 -24.397 27.469 1.00 61.19 107 GLN A C 1
ATOM 838 O O . GLN A 1 107 ? -19.776 -25.499 27.538 1.00 61.19 107 GLN A O 1
ATOM 843 N N . LEU A 1 108 ? -20.205 -23.622 26.389 1.00 60.69 108 LEU A N 1
ATOM 844 C CA . LEU A 1 108 ? -19.197 -23.854 25.355 1.00 60.69 108 LEU A CA 1
ATOM 845 C C . LEU A 1 108 ? -17.810 -23.528 25.941 1.00 60.69 108 LEU A C 1
ATOM 847 O O . LEU A 1 108 ? -17.580 -22.378 26.340 1.00 60.69 108 LEU A O 1
ATOM 851 N N . PRO A 1 109 ? -16.871 -24.491 26.012 1.00 60.41 109 PRO A N 1
ATOM 852 C CA . PRO A 1 109 ? -15.511 -24.214 26.460 1.00 60.41 109 PRO A CA 1
ATOM 853 C C . PRO A 1 109 ? -14.882 -23.107 25.599 1.00 60.41 109 PRO A C 1
ATOM 855 O O . PRO A 1 109 ? -14.773 -23.246 24.385 1.00 60.41 109 PRO A O 1
ATOM 858 N N . GLY A 1 110 ? -14.479 -21.997 26.226 1.00 62.56 110 GLY A N 1
ATOM 859 C CA . GLY A 1 110 ? -13.834 -20.862 25.551 1.00 62.56 110 GLY A CA 1
ATOM 860 C C . GLY A 1 110 ? -14.721 -19.641 25.275 1.00 62.56 110 GLY A C 1
ATOM 861 O O . GLY A 1 110 ? -14.198 -18.633 24.802 1.00 62.56 110 GLY A O 1
ATOM 862 N N . LEU A 1 111 ? -16.019 -19.671 25.602 1.00 62.81 111 LEU A N 1
ATOM 863 C CA . LEU A 1 111 ? -16.890 -18.497 25.484 1.00 62.81 111 LEU A CA 1
ATOM 864 C C . LEU A 1 111 ? -16.930 -17.710 26.807 1.00 62.81 111 LEU A C 1
ATOM 866 O O . LEU A 1 111 ? -17.385 -18.210 27.833 1.00 62.81 111 LEU A O 1
ATOM 870 N N . PHE A 1 112 ? -16.444 -16.466 26.794 1.00 62.84 112 PHE A N 1
ATOM 871 C CA . PHE A 1 112 ? -16.512 -15.562 27.946 1.00 62.84 112 PHE A CA 1
ATOM 872 C C . PHE A 1 112 ? -17.969 -15.129 28.179 1.00 62.84 112 PHE A C 1
ATOM 874 O O . PHE A 1 112 ? -18.490 -14.280 27.463 1.00 62.84 112 PHE A O 1
ATOM 881 N N . THR A 1 113 ? -18.635 -15.710 29.180 1.00 65.12 113 THR A N 1
ATOM 882 C CA . THR A 1 113 ? -20.031 -15.394 29.553 1.00 65.12 113 THR A CA 1
ATOM 883 C C . THR A 1 113 ? -20.154 -14.179 30.484 1.00 65.12 113 THR A C 1
ATOM 885 O O . THR A 1 113 ? -21.213 -13.945 31.062 1.00 65.12 113 THR A O 1
ATOM 888 N N . GLY A 1 114 ? -19.070 -13.425 30.686 1.00 75.81 114 GLY A N 1
ATOM 889 C CA . GLY A 1 114 ? -19.070 -12.206 31.490 1.00 75.81 114 GLY A CA 1
ATOM 890 C C . GLY A 1 114 ? -19.430 -10.966 30.669 1.00 75.81 114 GLY A C 1
ATOM 891 O O . GLY A 1 114 ? -19.231 -10.920 29.457 1.00 75.81 114 GLY A O 1
ATOM 892 N N . SER A 1 115 ? -19.899 -9.911 31.338 1.00 67.50 115 SER A N 1
ATOM 893 C CA . SER A 1 115 ? -19.854 -8.563 30.763 1.00 67.50 115 SER A CA 1
ATOM 894 C C . SER A 1 115 ? -18.447 -8.007 30.983 1.00 67.50 115 SER A C 1
ATOM 896 O O . SER A 1 115 ? -17.956 -8.036 32.110 1.00 67.50 115 SER A O 1
ATOM 898 N N . THR A 1 116 ? -17.787 -7.479 29.955 1.00 64.44 116 THR A N 1
ATOM 899 C CA . THR A 1 116 ? -16.439 -6.892 30.086 1.00 64.44 116 THR A CA 1
ATOM 900 C C . THR A 1 116 ? -16.415 -5.573 30.871 1.00 64.44 116 THR A C 1
ATOM 902 O O . THR A 1 116 ? -15.363 -4.950 30.963 1.00 64.44 116 THR A O 1
ATOM 905 N N . GLY A 1 117 ? -17.551 -5.098 31.409 1.00 71.06 117 GLY A N 1
ATOM 906 C CA . GLY A 1 117 ? -17.662 -3.806 32.104 1.00 71.06 117 GLY A CA 1
ATOM 907 C C . GLY A 1 117 ? -17.299 -2.594 31.235 1.00 71.06 117 GLY A C 1
ATOM 908 O O . GLY A 1 117 ? -17.262 -1.465 31.720 1.00 71.06 117 GLY A O 1
ATOM 909 N N . ALA A 1 118 ? -17.017 -2.813 29.949 1.00 70.12 118 ALA A N 1
ATOM 910 C CA . ALA A 1 118 ? -16.536 -1.798 29.037 1.00 70.12 118 ALA A CA 1
ATOM 911 C C . ALA A 1 118 ? -17.716 -0.959 28.547 1.00 70.12 118 ALA A C 1
ATOM 913 O O . ALA A 1 118 ? -18.537 -1.411 27.747 1.00 70.12 118 ALA A O 1
ATOM 914 N N . LYS A 1 119 ? -17.790 0.291 29.009 1.00 78.81 119 LYS A N 1
ATOM 915 C CA . LYS A 1 119 ? -18.700 1.284 28.440 1.00 78.81 119 LYS A CA 1
ATOM 916 C C . LYS A 1 119 ? -18.131 1.757 27.101 1.00 78.81 119 LYS A C 1
ATOM 918 O O . LYS A 1 119 ? -17.263 2.626 27.061 1.00 78.81 119 LYS A O 1
ATOM 923 N N . VAL A 1 120 ? -18.602 1.170 26.003 1.00 76.19 120 VAL A N 1
ATOM 924 C CA . VAL A 1 120 ? -18.273 1.636 24.650 1.00 76.19 120 VAL A CA 1
ATOM 925 C C . VAL A 1 120 ? -18.982 2.972 24.429 1.00 76.19 120 VAL A C 1
ATOM 927 O O . VAL A 1 120 ? -20.199 3.015 24.276 1.00 76.19 120 VAL A O 1
ATOM 930 N N . MET A 1 121 ? -18.224 4.067 24.486 1.00 72.69 121 MET A N 1
ATOM 931 C CA . MET A 1 121 ? -18.747 5.415 24.259 1.00 72.69 121 MET A CA 1
ATOM 932 C C . MET A 1 121 ? -19.115 5.606 22.788 1.00 72.69 121 MET A C 1
ATOM 934 O O . MET A 1 121 ? -18.440 5.105 21.884 1.00 72.69 121 MET A O 1
ATOM 938 N N . THR A 1 122 ? -20.186 6.351 22.548 1.00 77.00 122 THR A N 1
ATOM 939 C CA . THR A 1 122 ? -20.631 6.709 21.199 1.00 77.00 122 THR A CA 1
ATOM 940 C C . THR A 1 122 ? -19.652 7.687 20.540 1.00 77.00 122 THR A C 1
ATOM 942 O O . THR A 1 122 ? -18.868 8.367 21.209 1.00 77.00 122 THR A O 1
ATOM 945 N N . LEU A 1 123 ? -19.688 7.785 19.205 1.00 64.31 123 LEU A N 1
ATOM 946 C CA . LEU A 1 123 ? -18.830 8.706 18.444 1.00 64.31 123 LEU A CA 1
ATOM 947 C C . LEU A 1 123 ? -18.981 10.166 18.917 1.00 64.31 123 LEU A C 1
ATOM 949 O O . LEU A 1 123 ? -18.027 10.939 18.870 1.00 64.31 123 LEU A O 1
ATOM 953 N N . GLU A 1 124 ? -20.170 10.530 19.387 1.00 70.44 124 GLU A N 1
ATOM 954 C CA . GLU A 1 124 ? -20.511 11.861 19.889 1.00 70.44 124 GLU A CA 1
ATOM 955 C C . GLU A 1 124 ? -19.890 12.125 21.265 1.00 70.44 124 GLU A C 1
ATOM 957 O O . GLU A 1 124 ? -19.243 13.153 21.453 1.00 70.44 124 GLU A O 1
ATOM 962 N N . GLU A 1 125 ? -19.966 11.164 22.188 1.00 77.25 125 GLU A N 1
ATOM 963 C CA . GLU A 1 125 ? -19.323 11.261 23.504 1.00 77.25 125 GLU A CA 1
ATOM 964 C C . GLU A 1 125 ? -17.784 11.257 23.394 1.00 77.25 125 GLU A C 1
ATOM 966 O O . GLU A 1 125 ? -17.099 11.972 24.124 1.00 77.25 125 GLU A O 1
ATOM 971 N N . LEU A 1 126 ? -17.226 10.514 22.430 1.00 67.00 126 LEU A N 1
ATOM 972 C CA . LEU A 1 126 ? -15.795 10.523 22.094 1.00 67.00 126 LEU A CA 1
ATOM 973 C C . LEU A 1 126 ? -15.314 11.856 21.507 1.00 67.00 126 LEU A C 1
ATOM 975 O O . LEU A 1 126 ? -14.109 12.122 21.505 1.00 67.00 126 LEU A O 1
ATOM 979 N N . ASN A 1 127 ? -16.204 12.662 20.924 1.00 68.06 127 ASN A N 1
ATOM 980 C CA . ASN A 1 127 ? -15.869 13.961 20.336 1.00 68.06 127 ASN A CA 1
ATOM 981 C C . ASN A 1 127 ? -15.831 15.100 21.366 1.00 68.06 127 ASN A C 1
ATOM 983 O O . ASN A 1 127 ? -15.385 16.193 21.009 1.00 68.06 127 ASN A O 1
ATOM 987 N N . GLY A 1 128 ? -16.209 14.823 22.620 1.00 66.06 128 GLY A N 1
ATOM 988 C CA . GLY A 1 128 ? -16.262 15.796 23.708 1.00 66.06 128 GLY A CA 1
ATOM 989 C C . GLY A 1 128 ? -17.340 16.874 23.497 1.00 66.06 128 GLY A C 1
ATOM 990 O O . GLY A 1 128 ? -17.777 17.113 22.371 1.00 66.06 128 GLY A O 1
ATOM 991 N N . PRO A 1 129 ? -17.784 17.557 24.566 1.00 64.69 129 PRO A N 1
ATOM 992 C CA . PRO A 1 129 ? -18.803 18.611 24.472 1.00 64.69 129 PRO A CA 1
ATOM 993 C C . PRO A 1 129 ? -18.311 19.846 23.697 1.00 64.69 129 PRO A C 1
ATOM 995 O O . PRO A 1 129 ? -19.093 20.547 23.054 1.00 64.69 129 PRO A O 1
ATOM 998 N N . ASP A 1 130 ? -16.999 20.085 23.692 1.00 59.56 130 ASP A N 1
ATOM 999 C CA . ASP A 1 130 ? -16.397 21.274 23.106 1.00 59.56 130 ASP A CA 1
ATOM 1000 C C . ASP A 1 130 ? -15.811 21.002 21.718 1.00 59.56 130 ASP A C 1
ATOM 1002 O O . ASP A 1 130 ? -14.652 20.616 21.555 1.00 59.56 130 ASP A O 1
ATOM 1006 N N . LYS A 1 131 ? -16.571 21.348 20.671 1.00 58.59 131 LYS A N 1
ATOM 1007 C CA . LYS A 1 131 ? -16.079 21.394 19.276 1.00 58.59 131 LYS A CA 1
ATOM 1008 C C . LYS A 1 131 ? -14.834 22.280 19.083 1.00 58.59 131 LYS A C 1
ATOM 1010 O O . LYS A 1 131 ? -14.183 22.183 18.050 1.00 58.59 131 LYS A O 1
ATOM 1015 N N . LYS A 1 132 ? -14.498 23.143 20.049 1.00 54.62 132 LYS A N 1
ATOM 1016 C CA . LYS A 1 132 ? -13.307 24.012 20.041 1.00 54.62 132 LYS A CA 1
ATOM 1017 C C . LYS A 1 132 ? -12.009 23.283 20.417 1.00 54.62 132 LYS A C 1
ATOM 1019 O O . LYS A 1 132 ? -10.939 23.766 20.068 1.00 54.62 132 LYS A O 1
ATOM 1024 N N . LEU A 1 133 ? -12.099 22.130 21.084 1.00 54.28 133 LEU A N 1
ATOM 1025 C CA . LEU A 1 133 ? -10.959 21.259 21.408 1.00 54.28 133 LEU A CA 1
ATOM 1026 C C . LEU A 1 133 ? -10.579 20.319 20.246 1.00 54.28 133 LEU A C 1
ATOM 1028 O O . LEU A 1 133 ? -9.589 19.593 20.322 1.00 54.28 133 LEU A O 1
ATOM 1032 N N . GLN A 1 134 ? -11.328 20.362 19.140 1.00 58.97 134 GLN A N 1
ATOM 1033 C CA . GLN A 1 134 ? -11.000 19.690 17.885 1.00 58.97 134 GLN A CA 1
ATOM 1034 C C . GLN A 1 134 ? -9.879 20.469 17.181 1.00 58.97 134 GLN A C 1
ATOM 1036 O O . GLN A 1 134 ? -10.164 21.366 16.400 1.00 58.97 134 GLN A O 1
ATOM 1041 N N . ALA A 1 135 ? -8.621 20.143 17.497 1.00 56.44 135 ALA A N 1
ATOM 1042 C CA . ALA A 1 135 ? -7.392 20.692 16.910 1.00 56.44 135 ALA A CA 1
ATOM 1043 C C . ALA A 1 135 ? -7.313 22.235 16.858 1.00 56.44 135 ALA A C 1
ATOM 1045 O O . ALA A 1 135 ? -7.954 22.912 16.061 1.00 56.44 135 ALA A O 1
ATOM 1046 N N . TRP A 1 136 ? -6.411 22.800 17.658 1.00 60.25 136 TRP A N 1
ATOM 1047 C CA . TRP A 1 136 ? -6.159 24.242 17.785 1.00 60.25 136 TRP A CA 1
ATOM 1048 C C . TRP A 1 136 ? -5.832 24.992 16.471 1.00 60.25 136 TRP A C 1
ATOM 1050 O O . TRP A 1 136 ? -5.821 26.221 16.465 1.00 60.25 136 TRP A O 1
ATOM 1060 N N . ALA A 1 137 ? -5.582 24.287 15.362 1.00 57.78 137 ALA A N 1
ATOM 1061 C CA . ALA A 1 137 ? -5.267 24.861 14.058 1.00 57.78 137 ALA A CA 1
ATOM 1062 C C . ALA A 1 137 ? -6.292 24.437 12.992 1.00 57.78 137 ALA A C 1
ATOM 1064 O O . ALA A 1 137 ? -6.428 23.259 12.657 1.00 57.78 137 ALA A O 1
ATOM 1065 N N . LYS A 1 138 ? -6.988 25.415 12.398 1.00 65.50 138 LYS A N 1
ATOM 1066 C CA . LYS A 1 138 ? -7.869 25.184 11.242 1.00 65.50 138 LYS A CA 1
ATOM 1067 C C . LYS A 1 138 ? -7.027 25.023 9.972 1.00 65.50 138 LYS A C 1
ATOM 1069 O O . LYS A 1 138 ? -6.097 25.793 9.757 1.00 65.50 138 LYS A O 1
ATOM 1074 N N . LYS A 1 139 ? -7.405 24.114 9.064 1.00 65.81 139 LYS A N 1
ATOM 1075 C CA . LYS A 1 139 ? -6.692 23.858 7.786 1.00 65.81 139 LYS A CA 1
ATOM 1076 C C . LYS A 1 139 ? -6.421 25.138 6.986 1.00 65.81 139 LYS A C 1
ATOM 1078 O O . LYS A 1 139 ? -5.342 25.325 6.441 1.00 65.81 139 LYS A O 1
ATOM 1083 N N . GLN A 1 140 ? -7.410 26.029 6.960 1.00 68.25 140 GLN A N 1
ATOM 1084 C CA . GLN A 1 140 ? -7.360 27.293 6.223 1.00 68.25 140 GLN A CA 1
ATOM 1085 C C . GLN A 1 140 ? -6.481 28.359 6.892 1.00 68.25 140 GLN A C 1
ATOM 1087 O O . GLN A 1 140 ? -6.081 29.315 6.240 1.00 68.25 140 GLN A O 1
ATOM 1092 N N . GLN A 1 141 ? -6.158 28.202 8.179 1.00 70.00 141 GLN A N 1
ATOM 1093 C CA . GLN A 1 141 ? -5.359 29.176 8.925 1.00 70.00 141 GLN A CA 1
ATOM 1094 C C . GLN A 1 141 ? -3.895 29.195 8.469 1.00 70.00 141 GLN A C 1
ATOM 1096 O O . GLN A 1 141 ? -3.246 30.227 8.575 1.00 70.00 141 GLN A O 1
ATOM 1101 N N . ILE A 1 142 ? -3.389 28.077 7.940 1.00 69.38 142 ILE A N 1
ATOM 1102 C CA . ILE A 1 142 ? -2.017 27.971 7.423 1.00 69.38 142 ILE A CA 1
ATOM 1103 C C . ILE A 1 142 ? -1.958 28.392 5.951 1.00 69.38 142 ILE A C 1
ATOM 1105 O O . ILE A 1 142 ? -0.994 29.023 5.538 1.00 69.38 142 ILE A O 1
ATOM 1109 N N . ILE A 1 143 ? -3.005 28.090 5.175 1.00 71.19 143 ILE A N 1
ATOM 1110 C CA . ILE A 1 143 ? -3.091 28.448 3.750 1.00 71.19 143 ILE A CA 1
ATOM 1111 C C . ILE A 1 143 ? -3.231 29.967 3.579 1.00 71.19 143 ILE A C 1
ATOM 1113 O O . ILE A 1 143 ? -2.570 30.552 2.731 1.00 71.19 143 ILE A O 1
ATOM 1117 N N . ASN A 1 144 ? -4.042 30.609 4.425 1.00 71.62 144 ASN A N 1
ATOM 1118 C CA . ASN A 1 144 ? -4.306 32.049 4.360 1.00 71.62 144 ASN A CA 1
ATOM 1119 C C . ASN A 1 144 ? -3.482 32.848 5.382 1.00 71.62 144 ASN A C 1
ATOM 1121 O O . ASN A 1 144 ? -3.875 33.954 5.759 1.00 71.62 144 ASN A O 1
ATOM 1125 N N . ALA A 1 145 ? -2.386 32.280 5.893 1.00 72.69 145 ALA A N 1
ATOM 1126 C CA . ALA A 1 145 ? -1.536 32.978 6.846 1.00 72.69 145 ALA A CA 1
ATOM 1127 C C . ALA A 1 145 ? -0.953 34.239 6.192 1.00 72.69 145 ALA A C 1
ATOM 1129 O O . ALA A 1 145 ? -0.429 34.191 5.078 1.00 72.69 145 ALA A O 1
ATOM 1130 N N . ALA A 1 146 ? -1.050 35.377 6.884 1.00 75.94 146 ALA A N 1
ATOM 1131 C CA . ALA A 1 146 ? -0.460 36.616 6.400 1.00 75.94 146 ALA A CA 1
ATOM 1132 C C . ALA A 1 146 ? 1.066 36.443 6.249 1.00 75.94 146 ALA A C 1
ATOM 1134 O O . ALA A 1 146 ? 1.689 35.825 7.119 1.00 75.94 146 ALA A O 1
ATOM 1135 N N . PRO A 1 147 ? 1.680 36.988 5.181 1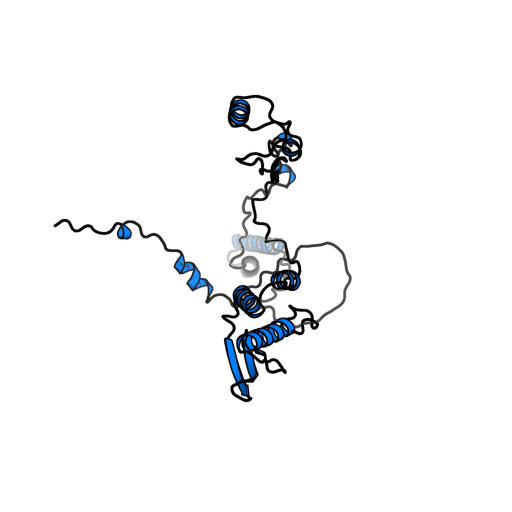.00 76.62 147 PRO A N 1
ATOM 1136 C CA . PRO A 1 147 ? 3.126 36.933 5.017 1.00 76.62 147 PRO A CA 1
ATOM 1137 C C . PRO A 1 147 ? 3.811 37.578 6.225 1.00 76.62 147 PRO A C 1
ATOM 1139 O O . PRO A 1 147 ? 3.323 38.574 6.767 1.00 76.62 147 PRO A O 1
ATOM 1142 N N . VAL A 1 148 ? 4.936 37.005 6.657 1.00 75.75 148 VAL A N 1
ATOM 1143 C CA . VAL A 1 148 ? 5.700 37.525 7.796 1.00 75.75 148 VAL A CA 1
ATOM 1144 C C . VAL A 1 148 ? 6.256 38.895 7.414 1.00 75.75 148 VAL A C 1
ATOM 1146 O O . VAL A 1 148 ? 7.111 38.998 6.540 1.00 75.75 148 VAL A O 1
ATOM 1149 N N . LYS A 1 149 ? 5.748 39.948 8.057 1.00 80.25 149 LYS A N 1
ATOM 1150 C CA . LYS A 1 149 ? 6.216 41.324 7.874 1.00 80.25 149 LYS A CA 1
ATOM 1151 C C . LYS A 1 149 ? 7.112 41.702 9.046 1.00 80.25 149 LYS A C 1
ATOM 1153 O O . LYS A 1 149 ? 6.656 41.712 10.187 1.00 80.25 149 LYS A O 1
ATOM 1158 N N . GLY A 1 150 ? 8.363 42.055 8.769 1.00 84.44 150 GLY A N 1
ATOM 1159 C CA . GLY A 1 150 ? 9.292 42.547 9.788 1.00 84.44 150 GLY A CA 1
ATOM 1160 C C . GLY A 1 150 ? 10.069 41.461 10.540 1.00 84.44 150 GLY A C 1
ATOM 1161 O O . GLY A 1 150 ? 9.979 40.268 10.259 1.00 84.44 150 GLY A O 1
ATOM 1162 N N . GLY A 1 151 ? 10.858 41.907 11.522 1.00 89.69 151 GLY A N 1
ATOM 1163 C CA . GLY A 1 151 ? 11.633 41.055 12.428 1.00 89.69 151 GLY A CA 1
ATOM 1164 C C . GLY A 1 151 ? 13.108 40.882 12.048 1.00 89.69 151 GLY A C 1
ATOM 1165 O O . GLY A 1 151 ? 13.530 41.153 10.922 1.00 89.69 151 GLY A O 1
ATOM 1166 N N . ILE A 1 152 ? 13.903 40.402 13.013 1.00 90.75 152 ILE A N 1
ATOM 1167 C CA . ILE A 1 152 ? 15.356 40.195 12.860 1.00 90.75 152 ILE A CA 1
ATOM 1168 C C . ILE A 1 152 ? 15.674 39.258 11.687 1.00 90.75 152 ILE A C 1
ATOM 1170 O O . ILE A 1 152 ? 16.607 39.520 10.933 1.00 90.75 152 ILE A O 1
ATOM 1174 N N . GLY A 1 153 ? 14.898 38.183 11.510 1.00 89.06 153 GLY A N 1
ATOM 1175 C CA . GLY A 1 153 ? 15.134 37.206 10.443 1.00 89.06 153 GLY A CA 1
ATOM 1176 C C . GLY A 1 153 ? 15.007 37.822 9.049 1.00 89.06 153 GLY A C 1
ATOM 1177 O O . GLY A 1 153 ? 15.889 37.636 8.215 1.00 89.06 153 GLY A O 1
ATOM 1178 N N . MET A 1 154 ? 13.962 38.624 8.824 1.00 89.00 154 MET A N 1
ATOM 1179 C CA . MET A 1 154 ? 13.760 39.347 7.567 1.00 89.00 154 MET A CA 1
ATOM 1180 C C . MET A 1 154 ? 14.875 40.370 7.322 1.00 89.00 154 MET A C 1
ATOM 1182 O O . MET A 1 154 ? 15.408 40.447 6.219 1.00 89.00 154 MET A O 1
ATOM 1186 N N . HIS A 1 155 ? 15.286 41.101 8.363 1.00 89.69 155 HIS A N 1
ATOM 1187 C CA . HIS A 1 155 ? 16.385 42.061 8.264 1.00 89.69 155 HIS A CA 1
ATOM 1188 C C . HIS A 1 155 ? 17.722 41.388 7.911 1.00 89.69 155 HIS A C 1
ATOM 1190 O O . HIS A 1 155 ? 18.480 41.890 7.082 1.00 89.69 155 HIS A O 1
ATOM 1196 N N . LEU A 1 156 ? 18.009 40.222 8.497 1.00 90.69 156 LEU A N 1
ATOM 1197 C CA . LEU A 1 156 ? 19.215 39.458 8.184 1.00 90.69 156 LEU A CA 1
ATOM 1198 C C . LEU A 1 156 ? 19.191 38.926 6.746 1.00 90.69 156 LEU A C 1
ATOM 1200 O O . LEU A 1 156 ? 20.203 39.005 6.054 1.00 90.69 156 LEU A O 1
ATOM 1204 N N . LEU A 1 157 ? 18.042 38.428 6.284 1.00 89.31 157 LEU A N 1
ATOM 1205 C CA . LEU A 1 157 ? 17.855 37.992 4.899 1.00 89.31 157 LEU A CA 1
ATOM 1206 C C . LEU A 1 157 ? 18.112 39.144 3.921 1.00 89.31 157 LEU A C 1
ATOM 1208 O O . LEU A 1 157 ? 18.892 38.981 2.984 1.00 89.31 157 LEU A O 1
ATOM 1212 N N . GLN A 1 158 ? 17.548 40.324 4.190 1.00 89.31 158 GLN A N 1
ATOM 1213 C CA . GLN A 1 158 ? 17.794 41.535 3.400 1.00 89.31 158 GLN A CA 1
ATOM 1214 C C . GLN A 1 158 ? 19.271 41.933 3.383 1.00 89.31 158 GLN A C 1
ATOM 1216 O O . GLN A 1 158 ? 19.822 42.229 2.323 1.00 89.31 158 GLN A O 1
ATOM 1221 N N . LYS A 1 159 ? 19.949 41.863 4.534 1.00 91.62 159 LYS A N 1
ATOM 1222 C CA . LYS A 1 159 ? 21.392 42.122 4.632 1.00 91.62 159 LYS A CA 1
ATOM 1223 C C . LYS A 1 159 ? 22.225 41.133 3.812 1.00 91.62 159 LYS A C 1
ATOM 1225 O O . LYS A 1 159 ? 23.264 41.507 3.280 1.00 91.62 159 LYS A O 1
ATOM 1230 N N . MET A 1 160 ? 21.762 39.891 3.694 1.00 87.19 160 MET A N 1
ATOM 1231 C CA . MET A 1 160 ? 22.382 38.847 2.874 1.00 87.19 160 MET A CA 1
ATOM 1232 C C . MET A 1 160 ? 21.941 38.886 1.398 1.00 87.19 160 MET A C 1
ATOM 1234 O O . MET A 1 160 ? 22.284 37.983 0.639 1.00 87.19 160 MET A O 1
ATOM 1238 N N . GLY A 1 161 ? 21.218 39.932 0.980 1.00 85.94 161 GLY A N 1
ATOM 1239 C CA . GLY A 1 161 ? 20.861 40.188 -0.416 1.00 85.94 161 GLY A CA 1
ATOM 1240 C C . GLY A 1 161 ? 19.485 39.681 -0.852 1.00 85.94 161 GLY A C 1
ATOM 1241 O O . GLY A 1 161 ? 19.163 39.804 -2.027 1.00 85.94 161 GLY A O 1
ATOM 1242 N N . TRP A 1 162 ? 18.664 39.142 0.054 1.00 88.38 162 TRP A N 1
ATOM 1243 C CA . TRP A 1 162 ? 17.292 38.729 -0.260 1.00 88.38 162 TRP A CA 1
ATOM 1244 C C . TRP A 1 162 ? 16.346 39.936 -0.364 1.00 88.38 162 TRP A C 1
ATOM 1246 O O . TRP A 1 162 ? 16.386 40.840 0.472 1.00 88.38 162 TRP A O 1
ATOM 1256 N N . ARG A 1 163 ? 15.456 39.948 -1.359 1.00 85.69 163 ARG A N 1
ATOM 1257 C CA . ARG A 1 163 ? 14.445 40.999 -1.556 1.00 85.69 163 ARG A CA 1
ATOM 1258 C C . ARG A 1 163 ? 13.041 40.409 -1.504 1.00 85.69 163 ARG A C 1
ATOM 1260 O O . ARG A 1 163 ? 12.832 39.246 -1.842 1.00 85.69 163 ARG A O 1
ATOM 1267 N N . GLU A 1 164 ? 12.068 41.219 -1.098 1.00 83.12 164 GLU A N 1
ATOM 1268 C CA . GLU A 1 164 ? 10.664 40.801 -1.103 1.00 83.12 164 GLU A CA 1
ATOM 1269 C C . GLU A 1 164 ? 10.232 40.415 -2.529 1.00 83.12 164 GLU A C 1
ATOM 1271 O O . GLU A 1 164 ? 10.407 41.186 -3.470 1.00 83.12 164 GLU A O 1
ATOM 1276 N N . GLY A 1 165 ? 9.702 39.198 -2.686 1.00 80.56 165 GLY A N 1
ATOM 1277 C CA . GLY A 1 165 ? 9.307 38.627 -3.982 1.00 80.56 165 GLY A CA 1
ATOM 1278 C C . GLY A 1 165 ? 10.393 37.813 -4.697 1.00 80.56 165 GLY A C 1
ATOM 1279 O O . GLY A 1 165 ? 10.085 37.120 -5.666 1.00 80.56 165 GLY A O 1
ATOM 1280 N N . GLU A 1 166 ? 11.636 37.828 -4.212 1.00 84.75 166 GLU A N 1
ATOM 1281 C CA . GLU A 1 166 ? 12.740 37.057 -4.781 1.00 84.75 166 GLU A CA 1
ATOM 1282 C C . GLU A 1 166 ? 12.919 35.713 -4.051 1.00 84.75 166 GLU A C 1
ATOM 1284 O O . GLU A 1 166 ? 12.776 35.612 -2.828 1.00 84.75 166 GLU A O 1
ATOM 1289 N N . GLY A 1 167 ? 13.205 34.649 -4.806 1.00 83.94 167 GLY A N 1
ATOM 1290 C CA . GLY A 1 167 ? 13.413 33.314 -4.249 1.00 83.94 167 GLY A CA 1
ATOM 1291 C C . GLY A 1 167 ? 14.631 33.263 -3.323 1.00 83.94 167 GLY A C 1
ATOM 1292 O O . GLY A 1 167 ? 15.620 33.961 -3.526 1.00 83.94 167 GLY A O 1
ATOM 1293 N N . LEU A 1 168 ? 14.603 32.415 -2.296 1.00 83.25 168 LEU A N 1
ATOM 1294 C CA . LEU A 1 168 ? 15.724 32.301 -1.358 1.00 83.25 168 LEU A CA 1
ATOM 1295 C C . LEU A 1 168 ? 16.913 31.520 -1.962 1.00 83.25 168 LEU A C 1
ATOM 1297 O O . LEU A 1 168 ? 16.728 30.479 -2.590 1.00 83.25 168 LEU A O 1
ATOM 1301 N N . GLY A 1 169 ? 18.148 31.976 -1.729 1.00 79.31 169 GLY A N 1
ATOM 1302 C CA . GLY A 1 169 ? 19.384 31.265 -2.088 1.00 79.31 169 GLY A CA 1
ATOM 1303 C C . GLY A 1 169 ? 20.358 32.104 -2.922 1.00 79.31 169 GLY A C 1
ATOM 1304 O O . GLY A 1 169 ? 20.009 33.164 -3.418 1.00 79.31 169 GLY A O 1
ATOM 1305 N N . LYS A 1 170 ? 21.592 31.612 -3.105 1.00 81.31 170 LYS A N 1
ATOM 1306 C CA . LYS A 1 170 ? 22.713 32.361 -3.723 1.00 81.31 170 LYS A CA 1
ATOM 1307 C C . LYS A 1 170 ? 22.416 32.952 -5.113 1.00 81.31 170 LYS A C 1
ATOM 1309 O O . LYS A 1 170 ? 22.991 33.970 -5.469 1.00 81.31 170 LYS A O 1
ATOM 1314 N N . ASN A 1 171 ? 21.537 32.303 -5.878 1.00 84.25 171 ASN A N 1
ATOM 1315 C CA . ASN A 1 171 ? 21.141 32.724 -7.227 1.00 84.25 171 ASN A CA 1
ATOM 1316 C C . ASN A 1 171 ? 19.633 33.003 -7.321 1.00 84.25 171 ASN A C 1
ATOM 1318 O O . ASN A 1 171 ? 19.067 32.878 -8.405 1.00 84.25 171 ASN A O 1
ATOM 1322 N N . SER A 1 172 ? 18.965 33.227 -6.188 1.00 83.00 172 SER A N 1
ATOM 1323 C CA . SER A 1 172 ? 17.530 33.526 -6.150 1.00 83.00 172 SER A CA 1
ATOM 1324 C C . SER A 1 172 ? 16.618 32.441 -6.739 1.00 83.00 172 SER A C 1
ATOM 1326 O O . SER A 1 172 ? 15.496 32.700 -7.160 1.00 83.00 172 SER A O 1
ATOM 1328 N N . LYS A 1 173 ? 17.105 31.192 -6.775 1.00 82.75 173 LYS A N 1
ATOM 1329 C CA . LYS A 1 173 ? 16.417 30.027 -7.364 1.00 82.75 173 LYS A CA 1
ATOM 1330 C C . LYS A 1 173 ? 15.445 29.323 -6.410 1.00 82.75 173 LYS A C 1
ATOM 1332 O O . LYS A 1 173 ? 14.927 28.262 -6.753 1.00 82.75 173 LYS A O 1
ATOM 1337 N N . GLY A 1 174 ? 15.268 29.834 -5.195 1.00 83.75 174 GLY A N 1
ATOM 1338 C CA . GLY A 1 174 ? 14.346 29.250 -4.226 1.00 83.75 174 GLY A CA 1
ATOM 1339 C C . GLY A 1 174 ? 12.882 29.427 -4.639 1.00 83.75 174 GLY A C 1
ATOM 1340 O O . GLY A 1 174 ? 12.574 30.323 -5.422 1.00 83.75 174 GLY A O 1
ATOM 1341 N N . PRO A 1 175 ? 11.969 28.599 -4.109 1.00 80.44 175 PRO A N 1
ATOM 1342 C CA . PRO A 1 175 ? 10.542 28.773 -4.339 1.00 80.44 175 PRO A CA 1
ATOM 1343 C C . PRO A 1 175 ? 10.060 30.090 -3.716 1.00 80.44 175 PRO A C 1
ATOM 1345 O O . PRO A 1 175 ? 10.299 30.348 -2.537 1.00 80.44 175 PRO A O 1
ATOM 1348 N N . THR A 1 176 ? 9.391 30.918 -4.520 1.00 80.44 176 THR A N 1
ATOM 1349 C CA . THR A 1 176 ? 8.752 32.167 -4.068 1.00 80.44 176 THR A CA 1
ATOM 1350 C C . THR A 1 176 ? 7.431 31.895 -3.347 1.00 80.44 176 THR A C 1
ATOM 1352 O O . THR A 1 176 ? 7.026 32.654 -2.469 1.00 80.44 176 THR A O 1
ATOM 1355 N N . GLU A 1 177 ? 6.761 30.795 -3.694 1.00 80.31 177 GLU A N 1
ATOM 1356 C CA . GLU A 1 177 ? 5.513 30.382 -3.060 1.00 80.31 177 GLU A CA 1
ATOM 1357 C C . GLU A 1 177 ? 5.775 29.609 -1.758 1.00 80.31 177 GLU A C 1
ATOM 1359 O O . GLU A 1 177 ? 6.706 28.797 -1.687 1.00 80.31 177 GLU A O 1
ATOM 1364 N N . PRO A 1 178 ? 4.957 29.830 -0.714 1.00 76.81 178 PRO A N 1
ATOM 1365 C CA . PRO A 1 178 ? 5.112 29.131 0.550 1.00 76.81 178 PRO A CA 1
ATOM 1366 C C . PRO A 1 178 ? 4.840 27.633 0.386 1.00 76.81 178 PRO A C 1
ATOM 1368 O O . PRO A 1 178 ? 3.892 27.214 -0.279 1.00 76.81 178 PRO A O 1
ATOM 1371 N N . ILE A 1 179 ? 5.646 26.807 1.055 1.00 80.31 179 ILE A N 1
ATOM 1372 C CA . ILE A 1 179 ? 5.432 25.359 1.092 1.00 80.31 179 ILE A CA 1
ATOM 1373 C C . ILE A 1 179 ? 4.161 25.081 1.899 1.00 80.31 179 ILE A C 1
ATOM 1375 O O . ILE A 1 179 ? 4.140 25.213 3.125 1.00 80.31 179 ILE A O 1
ATOM 1379 N N . ILE A 1 180 ? 3.094 24.681 1.210 1.00 77.12 180 ILE A N 1
ATOM 1380 C CA . ILE A 1 180 ? 1.818 24.358 1.845 1.00 77.12 180 ILE A CA 1
ATOM 1381 C C . ILE A 1 180 ? 1.935 22.991 2.522 1.00 77.12 180 ILE A C 1
ATOM 1383 O O . ILE A 1 180 ? 2.016 21.951 1.866 1.00 77.12 180 ILE A O 1
ATOM 1387 N N . VAL A 1 181 ? 1.908 22.980 3.853 1.00 74.62 181 VAL A N 1
ATOM 1388 C CA . VAL A 1 181 ? 1.870 21.739 4.634 1.00 74.62 181 VAL A CA 1
ATOM 1389 C C . VAL A 1 181 ? 0.421 21.272 4.747 1.00 74.62 181 VAL A C 1
ATOM 1391 O O . VAL A 1 181 ? -0.439 21.988 5.262 1.00 74.62 181 VAL A O 1
ATOM 1394 N N . ASN A 1 182 ? 0.132 20.050 4.295 1.00 68.88 182 ASN A N 1
ATOM 1395 C CA . ASN A 1 182 ? -1.176 19.439 4.515 1.00 68.88 182 ASN A CA 1
ATOM 1396 C C . ASN A 1 182 ? -1.292 18.999 5.980 1.00 68.88 182 ASN A C 1
ATOM 1398 O O . ASN A 1 182 ? -0.899 17.891 6.345 1.00 68.88 182 ASN A O 1
ATOM 1402 N N . VAL A 1 183 ? -1.801 19.885 6.833 1.00 71.75 183 VAL A N 1
ATOM 1403 C CA . VAL A 1 183 ? -2.004 19.572 8.248 1.00 71.75 183 VAL A CA 1
ATOM 1404 C C . VAL A 1 183 ? -3.193 18.632 8.393 1.00 71.75 183 VAL A C 1
ATOM 1406 O O . VAL A 1 183 ? -4.341 18.995 8.126 1.00 71.75 183 VAL A O 1
ATOM 1409 N N . LYS A 1 184 ? -2.900 17.402 8.821 1.00 69.12 184 LYS A N 1
ATOM 1410 C CA . LYS A 1 184 ? -3.909 16.412 9.182 1.00 69.12 184 LYS A CA 1
ATOM 1411 C C . LYS A 1 184 ? -4.529 16.819 10.515 1.00 69.12 184 LYS A C 1
ATOM 1413 O O . LYS A 1 184 ? -3.863 16.820 11.542 1.00 69.12 184 LYS A O 1
ATOM 1418 N N . ILE A 1 185 ? -5.802 17.185 10.468 1.00 69.50 185 ILE A N 1
ATOM 1419 C CA . ILE A 1 185 ? -6.595 17.599 11.638 1.00 69.50 185 ILE A CA 1
ATOM 1420 C C . ILE A 1 185 ? -7.337 16.400 12.250 1.00 69.50 185 ILE A C 1
ATOM 1422 O O . ILE A 1 185 ? -7.889 16.473 13.345 1.00 69.50 185 ILE A O 1
ATOM 1426 N N . ASP A 1 186 ? -7.331 15.268 11.553 1.00 65.81 186 ASP A N 1
ATOM 1427 C CA . ASP A 1 186 ? -8.020 14.066 11.990 1.00 65.81 186 ASP A CA 1
ATOM 1428 C C . ASP A 1 186 ? -7.286 13.382 13.148 1.00 65.81 186 ASP A C 1
ATOM 1430 O O . ASP A 1 186 ? -6.061 13.282 13.160 1.00 65.81 186 ASP A O 1
ATOM 1434 N N . ARG A 1 187 ? -8.051 12.754 14.049 1.00 66.25 187 ARG A N 1
ATOM 1435 C CA . ARG A 1 187 ? -7.523 11.833 15.077 1.00 66.25 187 ARG A CA 1
ATOM 1436 C C . ARG A 1 187 ? -7.042 10.491 14.509 1.00 66.25 187 ARG A C 1
ATOM 1438 O O . ARG A 1 187 ? -6.582 9.628 15.251 1.00 66.25 187 ARG A O 1
ATOM 1445 N N . LYS A 1 188 ? -7.153 10.293 13.190 1.00 67.38 188 LYS A N 1
ATOM 1446 C CA . LYS A 1 188 ? -6.547 9.151 12.500 1.00 67.38 188 LYS A CA 1
ATOM 1447 C C . LYS A 1 188 ? -5.035 9.346 12.530 1.00 67.38 188 LYS A C 1
ATOM 1449 O O . LYS A 1 188 ? -4.552 10.354 12.017 1.00 67.38 188 LYS A O 1
ATOM 1454 N N . GLY A 1 189 ? -4.303 8.372 13.071 1.00 64.56 189 GLY A N 1
ATOM 1455 C CA . GLY A 1 189 ? -2.838 8.393 13.090 1.00 64.56 189 GLY A CA 1
ATOM 1456 C C . GLY A 1 189 ? -2.246 8.675 11.707 1.00 64.56 189 GLY A C 1
ATOM 1457 O O . GLY A 1 189 ? -2.926 8.516 10.689 1.00 64.56 189 GLY A O 1
ATOM 1458 N N . LEU A 1 190 ? -0.995 9.129 11.649 1.00 67.81 190 LEU A N 1
ATOM 1459 C CA . LEU A 1 190 ? -0.250 9.333 10.403 1.00 67.81 190 LEU A CA 1
ATOM 1460 C C . LEU A 1 190 ? 0.041 7.972 9.745 1.00 67.81 190 LEU A C 1
ATOM 1462 O O . LEU A 1 190 ? 1.166 7.492 9.739 1.00 67.81 190 LEU A O 1
ATOM 1466 N N . THR A 1 191 ? -0.994 7.306 9.242 1.00 58.00 191 THR A N 1
ATOM 1467 C CA . THR A 1 191 ? -0.857 6.112 8.422 1.00 58.00 191 THR A CA 1
ATOM 1468 C C . THR A 1 191 ? -0.290 6.552 7.079 1.00 58.00 191 THR A C 1
ATOM 1470 O O . THR A 1 191 ? -0.794 7.490 6.455 1.00 58.00 191 THR A O 1
ATOM 1473 N N . SER A 1 192 ? 0.797 5.917 6.652 1.00 50.62 192 SER A N 1
ATOM 1474 C CA . SER A 1 192 ? 1.355 6.105 5.317 1.00 50.62 192 SER A CA 1
ATOM 1475 C C . SER A 1 192 ? 0.267 5.816 4.281 1.00 50.62 192 SER A C 1
ATOM 1477 O O . SER A 1 192 ? -0.314 4.730 4.302 1.00 50.62 192 SER A O 1
ATOM 1479 N N . HIS A 1 193 ? -0.026 6.766 3.387 1.00 48.97 193 HIS A N 1
ATOM 1480 C CA . HIS A 1 193 ? -0.860 6.501 2.213 1.00 48.97 193 HIS A CA 1
ATOM 1481 C C . HIS A 1 193 ? -0.269 5.297 1.465 1.00 48.97 193 HIS A C 1
ATOM 1483 O O . HIS A 1 193 ? 0.861 5.350 0.986 1.00 48.97 193 HIS A O 1
ATOM 1489 N N . GLY A 1 194 ? -1.007 4.192 1.462 1.00 52.28 194 GLY A N 1
ATOM 1490 C CA . GLY A 1 194 ? -0.526 2.874 1.048 1.00 52.28 194 GLY A CA 1
ATOM 1491 C C . GLY A 1 194 ? -1.450 1.735 1.484 1.00 52.28 194 GLY A C 1
ATOM 1492 O O . GLY A 1 194 ? -1.442 0.679 0.862 1.00 52.28 194 GLY A O 1
ATOM 1493 N N . GLU A 1 195 ? -2.303 1.966 2.485 1.00 51.78 195 GLU A N 1
ATOM 1494 C CA . GLU A 1 195 ? -3.334 1.013 2.918 1.00 51.78 195 GLU A CA 1
ATOM 1495 C C . GLU A 1 195 ? -4.750 1.513 2.589 1.00 51.78 195 GLU A C 1
ATOM 1497 O O . GLU A 1 195 ? -5.640 1.530 3.435 1.00 51.78 195 GLU A O 1
ATOM 1502 N N . ASP A 1 196 ? -4.971 1.946 1.345 1.00 49.72 196 ASP A N 1
ATOM 1503 C CA . ASP A 1 196 ? -6.335 2.089 0.831 1.00 49.72 196 ASP A CA 1
ATOM 1504 C C . ASP A 1 196 ? -6.891 0.700 0.452 1.00 49.72 196 ASP A C 1
ATOM 1506 O O . ASP A 1 196 ? -6.171 -0.134 -0.114 1.00 49.72 196 ASP A O 1
ATOM 1510 N N . PRO A 1 197 ? -8.175 0.408 0.727 1.00 47.34 197 PRO A N 1
ATOM 1511 C CA . PRO A 1 197 ? -8.763 -0.885 0.419 1.00 47.34 197 PRO A CA 1
ATOM 1512 C C . PRO A 1 197 ? -8.897 -1.057 -1.102 1.00 47.34 197 PRO A C 1
ATOM 1514 O O . PRO A 1 197 ? -9.705 -0.406 -1.755 1.00 47.34 197 PRO A O 1
ATOM 1517 N N . LYS A 1 198 ? -8.096 -1.976 -1.656 1.00 47.25 198 LYS A N 1
ATOM 1518 C CA . LYS A 1 198 ? -8.316 -2.708 -2.917 1.00 47.25 198 LYS A CA 1
ATOM 1519 C C . LYS A 1 198 ? -8.827 -1.866 -4.106 1.00 47.25 198 LYS A C 1
ATOM 1521 O O . LYS A 1 198 ? -9.893 -2.143 -4.650 1.00 47.25 198 LYS A O 1
ATOM 1526 N N . LYS A 1 199 ? -8.012 -0.943 -4.627 1.00 44.72 199 LYS A N 1
ATOM 1527 C CA . LYS A 1 199 ? -7.985 -0.754 -6.091 1.00 44.72 199 LYS A CA 1
ATOM 1528 C C . LYS A 1 199 ? -7.206 -1.930 -6.682 1.00 44.72 199 LYS A C 1
ATOM 1530 O O . LYS A 1 199 ? -6.160 -2.303 -6.159 1.00 44.72 199 LYS A O 1
ATOM 1535 N N . SER A 1 200 ? -7.772 -2.574 -7.699 1.00 51.38 200 SER A N 1
ATOM 1536 C CA . SER A 1 200 ? -7.265 -3.785 -8.360 1.00 51.38 200 SER A CA 1
ATOM 1537 C C . SER A 1 200 ? -5.733 -3.797 -8.476 1.00 51.38 200 SER A C 1
ATOM 1539 O O . SER A 1 200 ? -5.172 -3.000 -9.228 1.00 51.38 200 SER A O 1
ATOM 1541 N N . GLN A 1 201 ? -5.065 -4.711 -7.757 1.00 54.75 201 GLN A N 1
ATOM 1542 C CA . GLN A 1 201 ? -3.596 -4.813 -7.680 1.00 54.75 201 GLN A CA 1
ATOM 1543 C C . GLN A 1 201 ? -2.913 -4.833 -9.061 1.00 54.75 201 GLN A C 1
ATOM 1545 O O . GLN A 1 201 ? -1.786 -4.365 -9.191 1.00 54.75 201 GLN A O 1
ATOM 1550 N N . ALA A 1 202 ? -3.605 -5.312 -10.097 1.00 52.31 202 ALA A N 1
ATOM 1551 C CA . ALA A 1 202 ? -3.129 -5.330 -11.478 1.00 52.31 202 ALA A CA 1
ATOM 1552 C C . ALA A 1 202 ? -2.872 -3.928 -12.072 1.00 52.31 202 ALA A C 1
ATOM 1554 O O . ALA A 1 202 ? -1.895 -3.748 -12.793 1.00 52.31 202 ALA A O 1
ATOM 1555 N N . VAL A 1 203 ? -3.692 -2.920 -11.742 1.00 56.44 203 VAL A N 1
ATOM 1556 C CA . VAL A 1 203 ? -3.577 -1.557 -12.306 1.00 56.44 203 VAL A CA 1
ATOM 1557 C C . VAL A 1 203 ? -2.406 -0.795 -11.681 1.00 56.44 203 VAL A C 1
ATOM 1559 O O . VAL A 1 203 ? -1.668 -0.106 -12.383 1.00 56.44 203 VAL A O 1
ATOM 1562 N N . GLU A 1 204 ? -2.183 -0.973 -10.377 1.00 57.31 204 GLU A N 1
ATOM 1563 C CA . GLU A 1 204 ? -1.013 -0.427 -9.676 1.00 57.31 204 GLU A CA 1
ATOM 1564 C C . GLU A 1 204 ? 0.280 -1.054 -10.226 1.00 57.31 204 GLU A C 1
ATOM 1566 O O . GLU A 1 204 ? 1.253 -0.362 -10.519 1.00 57.31 204 GLU A O 1
ATOM 1571 N N . LEU A 1 205 ? 0.278 -2.379 -10.426 1.00 60.75 205 LEU A N 1
ATOM 1572 C CA . LEU A 1 205 ? 1.429 -3.117 -10.946 1.00 60.75 205 LEU A CA 1
ATOM 1573 C C . LEU A 1 205 ? 1.759 -2.742 -12.395 1.00 60.75 205 LEU A C 1
ATOM 1575 O O . LEU A 1 205 ? 2.931 -2.530 -12.692 1.00 60.75 205 LEU A O 1
ATOM 1579 N N . ALA A 1 206 ? 0.762 -2.585 -13.270 1.00 59.09 206 ALA A N 1
ATOM 1580 C CA . ALA A 1 206 ? 0.971 -2.144 -14.651 1.00 59.09 206 ALA A CA 1
ATOM 1581 C C . ALA A 1 206 ? 1.623 -0.749 -14.724 1.00 59.09 206 ALA A C 1
ATOM 1583 O O . ALA A 1 206 ? 2.523 -0.510 -15.534 1.00 59.09 206 ALA A O 1
ATOM 1584 N N . LYS A 1 207 ? 1.242 0.163 -13.817 1.00 60.19 207 LYS A N 1
ATOM 1585 C CA . LYS A 1 207 ? 1.797 1.524 -13.749 1.00 60.19 207 LYS A CA 1
ATOM 1586 C C . LYS A 1 207 ? 3.274 1.546 -13.338 1.00 60.19 207 LYS A C 1
ATOM 1588 O O . LYS A 1 207 ? 4.023 2.392 -13.815 1.00 60.19 207 LYS A O 1
ATOM 1593 N N . HIS A 1 208 ? 3.716 0.588 -12.518 1.00 60.06 208 HIS A N 1
ATOM 1594 C CA . HIS A 1 208 ? 5.123 0.441 -12.125 1.00 60.06 208 HIS A CA 1
ATOM 1595 C C . HIS A 1 208 ? 6.035 -0.132 -13.227 1.00 60.06 208 HIS A C 1
ATOM 1597 O O . HIS A 1 208 ? 7.257 -0.025 -13.106 1.00 60.06 208 HIS A O 1
ATOM 1603 N N . ILE A 1 209 ? 5.470 -0.728 -14.283 1.00 66.38 209 ILE A N 1
ATOM 1604 C CA . ILE A 1 209 ? 6.223 -1.355 -15.385 1.00 66.38 209 ILE A CA 1
ATOM 1605 C C . ILE A 1 209 ? 6.452 -0.364 -16.540 1.00 66.38 209 ILE A C 1
ATOM 1607 O O . ILE A 1 209 ? 7.434 -0.482 -17.274 1.00 66.38 209 ILE A O 1
ATOM 1611 N N . SER A 1 210 ? 5.594 0.652 -16.671 1.00 63.31 210 SER A N 1
ATOM 1612 C CA . SER A 1 210 ? 5.685 1.687 -17.705 1.00 63.31 210 SER A CA 1
ATOM 1613 C C . SER A 1 210 ? 6.955 2.539 -17.541 1.00 63.31 210 SER A C 1
ATOM 1615 O O . SER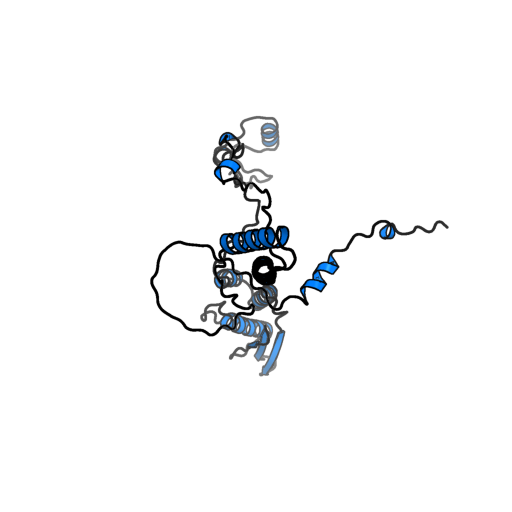 A 1 210 ? 7.000 3.451 -16.719 1.00 63.31 210 SER A O 1
ATOM 1617 N N . GLY A 1 211 ? 7.999 2.233 -18.322 1.00 73.12 211 GLY A N 1
ATOM 1618 C CA . GLY A 1 211 ? 9.272 2.972 -18.366 1.00 73.12 211 GLY A CA 1
ATOM 1619 C C . GLY A 1 211 ? 10.479 2.254 -17.748 1.00 73.12 211 GLY A C 1
ATOM 1620 O O . GLY A 1 211 ? 11.600 2.744 -17.866 1.00 73.12 211 GLY A O 1
ATOM 1621 N N . LYS A 1 212 ? 10.291 1.083 -17.124 1.00 83.56 212 LYS A N 1
ATOM 1622 C CA . LYS A 1 212 ? 11.395 0.260 -16.598 1.00 83.56 212 LYS A CA 1
ATOM 1623 C C . LYS A 1 212 ? 11.805 -0.829 -17.591 1.00 83.56 212 LYS A C 1
ATOM 1625 O O . LYS A 1 212 ? 11.004 -1.302 -18.391 1.00 83.56 212 LYS A O 1
ATOM 1630 N N . HIS A 1 213 ? 13.056 -1.283 -17.504 1.00 89.94 213 HIS A N 1
ATOM 1631 C CA . HIS A 1 213 ? 13.525 -2.428 -18.288 1.00 89.94 213 HIS A CA 1
ATOM 1632 C C . HIS A 1 213 ? 12.738 -3.702 -17.898 1.00 89.94 213 HIS A C 1
ATOM 1634 O O . HIS A 1 213 ? 12.631 -3.990 -16.701 1.00 89.94 213 HIS A O 1
ATOM 1640 N N . PRO A 1 214 ? 12.238 -4.512 -18.855 1.00 90.62 214 PRO A N 1
ATOM 1641 C CA . PRO A 1 214 ? 11.302 -5.612 -18.577 1.00 90.62 214 PRO A CA 1
ATOM 1642 C C . PRO A 1 214 ? 11.879 -6.687 -17.650 1.00 90.62 214 PRO A C 1
ATOM 1644 O O . PRO A 1 214 ? 11.161 -7.252 -16.831 1.00 90.62 214 PRO A O 1
ATOM 1647 N N . VAL A 1 215 ? 13.193 -6.939 -17.716 1.00 92.06 215 VAL A N 1
ATOM 1648 C CA . VAL A 1 215 ? 13.869 -7.865 -16.787 1.00 92.06 215 VAL A CA 1
ATOM 1649 C C . VAL A 1 215 ? 13.817 -7.342 -15.351 1.00 92.06 215 VAL A C 1
ATOM 1651 O O . VAL A 1 215 ? 13.501 -8.101 -14.441 1.00 92.06 215 VAL A O 1
ATOM 1654 N N . SER A 1 216 ? 14.086 -6.050 -15.140 1.00 91.75 216 SER A N 1
ATOM 1655 C CA . SER A 1 216 ? 14.045 -5.439 -13.808 1.00 91.75 216 SER A CA 1
ATOM 1656 C C . SER A 1 216 ? 12.617 -5.406 -13.273 1.00 91.75 216 SER A C 1
ATOM 1658 O O . SER A 1 216 ? 12.389 -5.769 -12.124 1.00 91.75 216 SER A O 1
ATOM 1660 N N . ALA A 1 217 ? 11.651 -5.063 -14.130 1.00 90.62 217 ALA A N 1
ATOM 1661 C CA . ALA A 1 217 ? 10.233 -5.101 -13.796 1.00 90.62 217 ALA A CA 1
ATOM 1662 C C . ALA A 1 217 ? 9.782 -6.506 -13.357 1.00 90.62 217 ALA A C 1
ATOM 1664 O O . ALA A 1 217 ? 9.083 -6.646 -12.356 1.00 90.62 217 ALA A O 1
ATOM 1665 N N . LEU A 1 218 ? 10.234 -7.555 -14.052 1.00 90.56 218 LEU A N 1
ATOM 1666 C CA . LEU A 1 218 ? 9.924 -8.936 -13.687 1.00 90.56 218 LEU A CA 1
ATOM 1667 C C . LEU A 1 218 ? 10.562 -9.355 -12.352 1.00 90.56 218 LEU A C 1
ATOM 1669 O O . LEU A 1 218 ? 9.926 -10.054 -11.564 1.00 90.56 218 LEU A O 1
ATOM 1673 N N . VAL A 1 219 ? 11.795 -8.924 -12.071 1.00 91.94 219 VAL A N 1
ATOM 1674 C CA . VAL A 1 219 ? 12.470 -9.189 -10.786 1.00 91.94 219 VAL A CA 1
ATOM 1675 C C . VAL A 1 219 ? 11.743 -8.497 -9.633 1.00 91.94 219 VAL A C 1
ATOM 1677 O O . VAL A 1 219 ? 11.444 -9.137 -8.627 1.00 91.94 219 VAL A O 1
ATOM 1680 N N . GLU A 1 220 ? 11.410 -7.213 -9.783 1.00 90.12 220 GLU A N 1
ATOM 1681 C CA . GLU A 1 220 ? 10.637 -6.462 -8.786 1.00 90.12 220 GLU A CA 1
ATOM 1682 C C . GLU A 1 220 ? 9.289 -7.133 -8.503 1.00 90.12 220 GLU A C 1
ATOM 1684 O O . GLU A 1 220 ? 8.896 -7.291 -7.346 1.00 90.12 220 GLU A O 1
ATOM 1689 N N . LEU A 1 221 ? 8.607 -7.582 -9.557 1.00 89.06 221 LEU A N 1
ATOM 1690 C CA . LEU A 1 221 ? 7.338 -8.284 -9.441 1.00 89.06 221 LEU A CA 1
ATOM 1691 C C . LEU A 1 221 ? 7.473 -9.614 -8.702 1.00 89.06 221 LEU A C 1
ATOM 1693 O O . LEU A 1 221 ? 6.691 -9.901 -7.798 1.00 89.06 221 LEU A O 1
ATOM 1697 N N . SER A 1 222 ? 8.488 -10.401 -9.053 1.00 90.69 222 SER A N 1
ATOM 1698 C CA . SER A 1 222 ? 8.740 -11.695 -8.419 1.00 90.69 222 SER A CA 1
ATOM 1699 C C . SER A 1 222 ? 9.058 -11.527 -6.928 1.00 90.69 222 SER A C 1
ATOM 1701 O O . SER A 1 222 ? 8.553 -12.284 -6.099 1.00 90.69 222 SER A O 1
ATOM 1703 N N . ASN A 1 223 ? 9.802 -10.475 -6.566 1.00 89.94 223 ASN A N 1
ATOM 1704 C CA . ASN A 1 223 ? 10.066 -10.109 -5.173 1.00 89.94 223 ASN A CA 1
ATOM 1705 C C . ASN A 1 223 ? 8.787 -9.677 -4.441 1.00 89.94 223 ASN A C 1
ATOM 1707 O O . ASN A 1 223 ? 8.533 -10.128 -3.324 1.00 89.94 223 ASN A O 1
ATOM 1711 N N . LYS A 1 224 ? 7.952 -8.842 -5.075 1.00 86.69 224 LYS A N 1
ATOM 1712 C CA . LYS A 1 224 ? 6.688 -8.356 -4.499 1.00 86.69 224 LYS A CA 1
ATOM 1713 C C . LYS A 1 224 ? 5.684 -9.486 -4.260 1.00 86.69 224 LYS A C 1
ATOM 1715 O O . LYS A 1 224 ? 4.965 -9.461 -3.264 1.00 86.69 224 LYS A O 1
ATOM 1720 N N . LEU A 1 225 ? 5.659 -10.482 -5.144 1.00 86.31 225 LEU A N 1
ATOM 1721 C CA . LEU A 1 225 ? 4.761 -11.638 -5.068 1.00 86.31 225 LEU A CA 1
ATOM 1722 C C . LEU A 1 225 ? 5.376 -12.842 -4.338 1.00 86.31 225 LEU A C 1
ATOM 1724 O O . LEU A 1 225 ? 4.718 -13.868 -4.194 1.00 86.31 225 LEU A O 1
ATOM 1728 N N . LYS A 1 226 ? 6.608 -12.706 -3.826 1.00 88.25 226 LYS A N 1
ATOM 1729 C CA . LYS A 1 226 ? 7.356 -13.755 -3.111 1.00 88.25 226 LYS A CA 1
ATOM 1730 C C . LYS A 1 226 ? 7.541 -15.047 -3.925 1.00 88.25 226 LYS A C 1
ATOM 1732 O O . LYS A 1 226 ? 7.624 -16.129 -3.355 1.00 88.25 226 LYS A O 1
ATOM 1737 N N . TRP A 1 227 ? 7.649 -14.937 -5.249 1.00 87.44 227 TRP A N 1
ATOM 1738 C CA . TRP A 1 227 ? 7.821 -16.073 -6.168 1.00 87.44 227 TRP A CA 1
ATOM 1739 C C . TRP A 1 227 ? 9.274 -16.555 -6.313 1.00 87.44 227 TRP A C 1
ATOM 1741 O O . TRP A 1 227 ? 9.545 -17.469 -7.089 1.00 87.44 227 TRP A O 1
ATOM 1751 N N . GLY A 1 228 ? 10.209 -15.965 -5.563 1.00 87.75 228 GLY A N 1
ATOM 1752 C CA . GLY A 1 228 ? 11.644 -16.211 -5.721 1.00 87.75 228 GLY A CA 1
ATOM 1753 C C . GLY A 1 228 ? 12.231 -15.479 -6.932 1.00 87.75 228 GLY A C 1
ATOM 1754 O O . GLY A 1 228 ? 11.518 -14.825 -7.691 1.00 87.75 228 GLY A O 1
ATOM 1755 N N . ALA A 1 229 ? 13.553 -15.537 -7.099 1.00 90.50 229 ALA A N 1
ATOM 1756 C CA . ALA A 1 229 ? 14.215 -14.857 -8.209 1.00 90.50 229 ALA A CA 1
ATOM 1757 C C . ALA A 1 229 ? 13.887 -15.546 -9.553 1.00 90.50 229 ALA A C 1
ATOM 1759 O O . ALA A 1 229 ? 14.015 -16.769 -9.646 1.00 90.50 229 ALA A O 1
ATOM 1760 N N . PRO A 1 230 ? 13.508 -14.795 -10.605 1.00 94.62 230 PRO A N 1
ATOM 1761 C CA . PRO A 1 230 ? 13.210 -15.370 -11.913 1.00 94.62 230 PRO A CA 1
ATOM 1762 C C . PRO A 1 230 ? 14.474 -15.973 -12.543 1.00 94.62 230 PRO A C 1
ATOM 1764 O O . PRO A 1 230 ? 15.523 -15.326 -12.607 1.00 94.62 230 PRO A O 1
ATOM 1767 N N . ILE A 1 231 ? 14.373 -17.207 -13.042 1.00 94.69 231 ILE A N 1
ATOM 1768 C CA . ILE A 1 231 ? 15.515 -17.946 -13.598 1.00 94.69 231 ILE A CA 1
ATOM 1769 C C . ILE A 1 231 ? 15.520 -17.804 -15.118 1.00 94.69 231 ILE A C 1
ATOM 1771 O O . ILE A 1 231 ? 14.588 -18.246 -15.788 1.00 94.69 231 ILE A O 1
ATOM 1775 N N . PHE A 1 232 ? 16.589 -17.228 -15.671 1.00 94.44 232 PHE A N 1
ATOM 1776 C CA . PHE A 1 232 ? 16.781 -17.086 -17.116 1.00 94.44 232 PHE A CA 1
ATOM 1777 C C . PHE A 1 232 ? 17.732 -18.157 -17.644 1.00 94.44 232 PHE A C 1
ATOM 1779 O O . PHE A 1 232 ? 18.891 -18.210 -17.239 1.00 94.44 232 PHE A O 1
ATOM 1786 N N . GLN A 1 233 ? 17.273 -18.954 -18.607 1.00 95.12 233 GLN A N 1
ATOM 1787 C CA . GLN A 1 233 ? 18.079 -19.997 -19.239 1.00 95.12 233 GLN A CA 1
ATOM 1788 C C . GLN A 1 233 ? 18.136 -19.786 -20.755 1.00 95.12 233 GLN A C 1
ATOM 1790 O O . GLN A 1 233 ? 17.120 -19.510 -21.393 1.00 95.12 233 GLN A O 1
ATOM 1795 N N . GLN A 1 234 ? 19.328 -19.929 -21.334 1.00 94.56 234 GLN A N 1
ATOM 1796 C CA . GLN A 1 234 ? 19.517 -19.934 -22.784 1.00 94.56 234 GLN A CA 1
ATOM 1797 C C . GLN A 1 234 ? 19.102 -21.305 -23.338 1.00 94.56 234 GLN A C 1
ATOM 1799 O O . GLN A 1 234 ? 19.556 -22.329 -22.834 1.00 94.56 234 GLN A O 1
ATOM 1804 N N . ILE A 1 235 ? 18.220 -21.317 -24.337 1.00 93.62 235 ILE A N 1
ATOM 1805 C CA . ILE A 1 235 ? 17.703 -22.544 -24.967 1.00 93.62 235 ILE A CA 1
ATOM 1806 C C . ILE A 1 235 ? 18.445 -22.830 -26.267 1.00 93.62 235 ILE A C 1
ATOM 1808 O O . ILE A 1 235 ? 18.777 -23.971 -26.557 1.00 93.62 235 ILE A O 1
ATOM 1812 N N . GLU A 1 236 ? 18.677 -21.789 -27.062 1.00 89.81 236 GLU A N 1
ATOM 1813 C CA . GLU A 1 236 ? 19.128 -21.940 -28.439 1.00 89.81 236 GLU A CA 1
ATOM 1814 C C . GLU A 1 236 ? 20.122 -20.837 -28.793 1.00 89.81 236 GLU A C 1
ATOM 1816 O O . GLU A 1 236 ? 19.915 -19.666 -28.457 1.00 89.81 236 GLU A O 1
ATOM 1821 N N . GLU A 1 237 ? 21.194 -21.231 -29.473 1.00 93.38 237 GLU A N 1
ATOM 1822 C CA . GLU A 1 237 ? 22.182 -20.348 -30.080 1.00 93.38 237 GLU A CA 1
ATOM 1823 C C . GLU A 1 237 ? 22.409 -20.830 -31.512 1.00 93.38 237 GLU A C 1
ATOM 1825 O O . GLU A 1 237 ? 22.859 -21.954 -31.728 1.00 93.38 237 GLU A O 1
ATOM 1830 N N . ARG A 1 238 ? 22.029 -20.013 -32.496 1.00 91.19 238 ARG A N 1
ATOM 1831 C CA . ARG A 1 238 ? 22.135 -20.355 -33.921 1.00 91.19 238 ARG A CA 1
ATOM 1832 C C . ARG A 1 238 ? 22.736 -19.219 -34.724 1.00 91.19 238 ARG A C 1
ATOM 1834 O O . ARG A 1 238 ? 22.486 -18.053 -34.433 1.00 91.19 238 ARG A O 1
ATOM 1841 N N . GLY A 1 239 ? 23.426 -19.572 -35.800 1.00 88.94 239 GLY A N 1
ATOM 1842 C CA . GLY A 1 239 ? 23.916 -18.640 -36.809 1.00 88.94 239 GLY A CA 1
ATOM 1843 C C . GLY A 1 239 ? 25.433 -18.430 -36.777 1.00 88.94 239 GLY A C 1
ATOM 1844 O O . GLY A 1 239 ? 26.104 -18.886 -35.848 1.00 88.94 239 GLY A O 1
ATOM 1845 N N . PRO A 1 240 ? 25.975 -17.752 -37.804 1.00 87.00 240 PRO A N 1
ATOM 1846 C CA . PRO A 1 240 ? 27.401 -17.454 -37.921 1.00 87.00 240 PRO A CA 1
ATOM 1847 C C . PRO A 1 240 ? 27.898 -16.584 -36.765 1.00 87.00 240 PRO A C 1
ATOM 1849 O O . PRO A 1 240 ? 27.123 -15.812 -36.201 1.00 87.00 240 PRO A O 1
ATOM 1852 N N . ASP A 1 241 ? 29.195 -16.633 -36.456 1.00 87.38 241 ASP A N 1
ATOM 1853 C CA . ASP A 1 241 ? 29.786 -15.881 -35.337 1.00 87.38 241 ASP A CA 1
ATOM 1854 C C . ASP A 1 241 ? 29.480 -14.376 -35.360 1.00 87.38 241 ASP A C 1
ATOM 1856 O O . ASP A 1 241 ? 29.209 -13.781 -34.318 1.00 87.38 241 ASP A O 1
ATOM 1860 N N . HIS A 1 242 ? 29.419 -13.778 -36.549 1.00 88.50 242 HIS A N 1
ATOM 1861 C CA . HIS A 1 242 ? 29.111 -12.360 -36.752 1.00 88.50 242 HIS A CA 1
ATOM 1862 C C . HIS A 1 242 ? 27.601 -12.034 -36.758 1.00 88.50 242 HIS A C 1
ATOM 1864 O O . HIS A 1 242 ? 27.226 -10.867 -36.848 1.00 88.50 242 HIS A O 1
ATOM 1870 N N . LYS A 1 243 ? 26.714 -13.038 -36.687 1.00 88.88 243 LYS A N 1
ATOM 1871 C CA . LYS A 1 243 ? 25.248 -12.874 -36.714 1.00 88.88 243 LYS A CA 1
ATOM 1872 C C . LYS A 1 243 ? 24.544 -13.971 -35.907 1.00 88.88 243 LYS A C 1
ATOM 1874 O O . LYS A 1 243 ? 23.607 -14.618 -36.380 1.00 88.88 243 LYS A O 1
ATOM 1879 N N . LYS A 1 244 ? 25.007 -14.189 -34.676 1.00 92.25 244 LYS A N 1
ATOM 1880 C CA . LYS A 1 244 ? 24.392 -15.160 -33.768 1.00 92.25 244 LYS A CA 1
ATOM 1881 C C . LYS A 1 244 ? 23.010 -14.690 -33.323 1.00 92.25 244 LYS A C 1
ATOM 1883 O O . LYS A 1 244 ? 22.774 -13.514 -33.044 1.00 92.25 244 LYS A O 1
ATOM 1888 N N . THR A 1 245 ? 22.103 -15.645 -33.223 1.00 92.38 245 THR A N 1
ATOM 1889 C CA . THR A 1 245 ? 20.762 -15.486 -32.676 1.00 92.38 245 THR A CA 1
ATOM 1890 C C . THR A 1 245 ? 20.637 -16.318 -31.410 1.00 92.38 245 THR A C 1
ATOM 1892 O O . THR A 1 245 ? 21.117 -17.448 -31.351 1.00 92.38 245 THR A O 1
ATOM 1895 N N . PHE A 1 246 ? 20.006 -15.749 -30.390 1.00 93.38 246 PHE A N 1
ATOM 1896 C CA . PHE A 1 246 ? 19.867 -16.328 -29.064 1.00 93.38 246 PHE A CA 1
ATOM 1897 C C . PHE A 1 246 ? 18.391 -16.417 -28.692 1.00 93.38 246 PHE A C 1
ATOM 1899 O O . PHE A 1 246 ? 17.629 -15.468 -28.889 1.00 93.38 246 PHE A O 1
ATOM 1906 N N . LYS A 1 247 ? 17.992 -17.535 -28.094 1.00 93.88 247 LYS A N 1
ATOM 1907 C CA . LYS A 1 247 ? 16.648 -17.729 -27.545 1.00 93.88 247 LYS A CA 1
ATOM 1908 C C . LYS A 1 247 ? 16.740 -18.049 -26.062 1.00 93.88 247 LYS A C 1
ATOM 1910 O O . LYS A 1 247 ? 17.534 -18.895 -25.651 1.00 93.88 247 LYS A O 1
ATOM 1915 N N . TYR A 1 248 ? 15.938 -17.360 -25.259 1.00 95.31 248 TYR A N 1
ATOM 1916 C CA . TYR A 1 248 ? 15.928 -17.480 -23.801 1.00 95.31 248 TYR A CA 1
ATOM 1917 C C . TYR A 1 248 ? 14.544 -17.891 -23.305 1.00 95.31 248 TYR A C 1
ATOM 1919 O O . TYR A 1 248 ? 13.543 -17.436 -23.849 1.00 95.31 248 TYR A O 1
ATOM 1927 N N . LYS A 1 249 ? 14.495 -18.694 -22.241 1.00 94.62 249 LYS A N 1
ATOM 1928 C CA . LYS A 1 249 ? 13.292 -18.933 -21.431 1.00 94.62 249 LYS A CA 1
ATOM 1929 C C . LYS A 1 249 ? 13.455 -18.323 -20.049 1.00 94.62 249 LYS A C 1
ATOM 1931 O O . LYS A 1 249 ? 14.578 -18.210 -19.549 1.00 94.62 249 LYS A O 1
ATOM 1936 N N . VAL A 1 250 ? 12.332 -17.970 -19.435 1.00 95.12 250 VAL A N 1
ATOM 1937 C CA . VAL A 1 250 ? 12.269 -17.516 -18.047 1.00 95.12 250 VAL A CA 1
ATOM 1938 C C . VAL A 1 250 ? 11.326 -18.409 -17.247 1.00 95.12 250 VAL A C 1
ATOM 1940 O O . VAL A 1 250 ? 10.229 -18.709 -17.707 1.00 95.12 250 VAL A O 1
ATOM 1943 N N . SER A 1 251 ? 11.762 -18.856 -16.071 1.00 94.62 251 SER A N 1
ATOM 1944 C CA . SER A 1 251 ? 10.939 -19.620 -15.129 1.00 94.62 251 SER A CA 1
ATOM 1945 C C . SER A 1 251 ? 10.560 -18.741 -13.940 1.00 94.62 251 SER A C 1
ATOM 1947 O O . SER A 1 251 ? 11.444 -18.182 -13.283 1.00 94.62 251 SER A O 1
ATOM 1949 N N . VAL A 1 252 ? 9.255 -18.595 -13.697 1.00 92.31 252 VAL A N 1
ATOM 1950 C CA . VAL A 1 252 ? 8.671 -17.809 -12.598 1.00 92.31 252 VAL A CA 1
ATOM 1951 C C . VAL A 1 252 ? 7.508 -18.599 -12.006 1.00 92.31 252 VAL A C 1
ATOM 1953 O O . VAL A 1 252 ? 6.633 -19.041 -12.748 1.00 92.31 252 VAL A O 1
ATOM 1956 N N . ASN A 1 253 ? 7.481 -18.771 -10.680 1.00 88.19 253 ASN A N 1
ATOM 1957 C CA . ASN A 1 253 ? 6.420 -19.506 -9.976 1.00 88.19 253 ASN A CA 1
ATOM 1958 C C . ASN A 1 253 ? 6.171 -20.921 -10.556 1.00 88.19 253 ASN A C 1
ATOM 1960 O O . ASN A 1 253 ? 5.035 -21.305 -10.816 1.00 88.19 253 ASN A O 1
ATOM 1964 N N . ASN A 1 254 ? 7.248 -21.668 -10.836 1.00 87.00 254 ASN A N 1
ATOM 1965 C CA . ASN A 1 254 ? 7.248 -22.992 -11.486 1.00 87.00 254 ASN A CA 1
ATOM 1966 C C . ASN A 1 254 ? 6.663 -23.046 -12.913 1.00 87.00 254 ASN A C 1
ATOM 1968 O O . ASN A 1 254 ? 6.554 -24.130 -13.484 1.00 87.00 254 ASN A O 1
ATOM 1972 N N . ILE A 1 255 ? 6.342 -21.904 -13.525 1.00 90.75 255 ILE A N 1
ATOM 1973 C CA . ILE A 1 255 ? 5.873 -21.819 -14.910 1.00 90.75 255 ILE A CA 1
ATOM 1974 C C . ILE A 1 255 ? 7.000 -21.273 -15.780 1.00 90.75 255 ILE A C 1
ATOM 1976 O O . ILE A 1 255 ? 7.644 -20.275 -15.453 1.00 90.75 255 ILE A O 1
ATOM 1980 N N . THR A 1 256 ? 7.240 -21.939 -16.906 1.00 93.12 256 THR A N 1
ATOM 1981 C CA . THR A 1 256 ? 8.280 -21.552 -17.858 1.00 93.12 256 THR A CA 1
ATOM 1982 C C . THR A 1 256 ? 7.664 -20.846 -19.057 1.00 93.12 256 THR A C 1
ATOM 1984 O O . THR A 1 256 ? 6.783 -21.386 -19.720 1.00 93.12 256 THR A O 1
ATOM 1987 N N . TYR A 1 257 ? 8.177 -19.660 -19.367 1.00 92.75 257 TYR A N 1
ATOM 1988 C CA . TYR A 1 257 ? 7.749 -18.831 -20.486 1.00 92.75 257 TYR A CA 1
ATOM 1989 C C . TYR A 1 257 ? 8.873 -18.716 -21.511 1.00 92.75 257 TYR A C 1
ATOM 1991 O O . TYR A 1 257 ? 10.035 -18.487 -21.160 1.00 92.75 257 TYR A O 1
ATOM 1999 N N . GLN A 1 258 ? 8.523 -18.855 -22.789 1.00 91.94 258 GLN A N 1
ATOM 2000 C CA . GLN A 1 258 ? 9.462 -18.738 -23.900 1.00 91.94 258 GLN A CA 1
ATOM 2001 C C . GLN A 1 258 ? 8.883 -17.861 -25.023 1.00 91.94 258 GLN A C 1
ATOM 2003 O O . GLN A 1 258 ? 7.708 -18.005 -25.360 1.00 91.94 258 GLN A O 1
ATOM 2008 N N . PRO A 1 259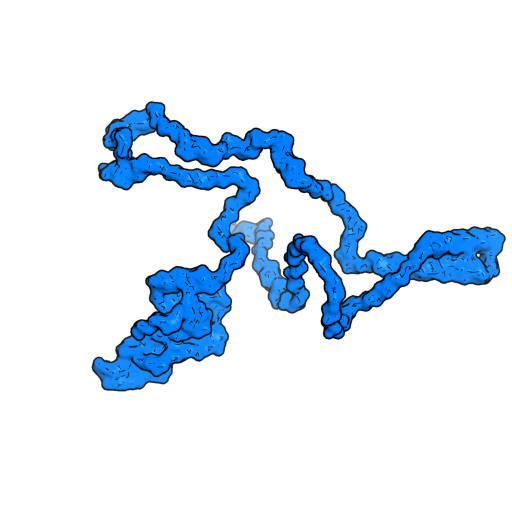 ? 9.686 -16.970 -25.629 1.00 91.25 259 PRO A N 1
ATOM 2009 C CA . PRO A 1 259 ? 9.287 -16.214 -26.805 1.00 91.25 259 PRO A CA 1
ATOM 2010 C C . PRO A 1 259 ? 9.362 -17.088 -28.061 1.00 91.25 259 PRO A C 1
ATOM 2012 O O . PRO A 1 259 ? 10.215 -17.968 -28.169 1.00 91.25 259 PRO A O 1
ATOM 2015 N N . THR A 1 260 ? 8.508 -16.825 -29.049 1.00 90.00 260 THR A N 1
ATOM 2016 C CA . THR A 1 260 ? 8.541 -17.535 -30.341 1.00 90.00 260 THR A CA 1
ATOM 2017 C C . THR A 1 260 ? 9.760 -17.124 -31.172 1.00 90.00 260 THR A C 1
ATOM 2019 O O . THR A 1 260 ? 10.391 -17.966 -31.810 1.00 90.00 260 THR A O 1
ATOM 2022 N N . THR A 1 261 ? 10.142 -15.846 -31.099 1.00 88.25 261 THR A N 1
ATOM 2023 C CA . THR A 1 261 ? 11.215 -15.232 -31.893 1.00 88.25 261 THR A CA 1
ATOM 2024 C C . THR A 1 261 ? 12.577 -15.294 -31.200 1.00 88.25 261 THR A C 1
ATOM 2026 O O . THR A 1 261 ? 12.680 -14.962 -30.015 1.00 88.25 261 THR A O 1
ATOM 2029 N N . SER A 1 262 ? 13.631 -15.607 -31.952 1.00 90.38 262 SER A N 1
ATOM 2030 C CA . SER A 1 262 ? 15.024 -15.460 -31.504 1.00 90.38 262 SER A CA 1
ATOM 2031 C C . SER A 1 262 ? 15.484 -13.997 -31.584 1.00 90.38 262 SER A C 1
ATOM 2033 O O . SER A 1 262 ? 14.971 -13.216 -32.386 1.00 90.38 262 SER A O 1
ATOM 2035 N N . SER A 1 263 ? 16.450 -13.604 -30.753 1.00 90.94 263 SER A N 1
ATOM 2036 C CA . SER A 1 263 ? 17.016 -12.249 -30.721 1.00 90.94 263 SER A CA 1
ATOM 2037 C C . SER A 1 263 ? 18.471 -12.230 -31.185 1.00 90.94 263 SER A C 1
ATOM 2039 O O . SER A 1 263 ? 19.171 -13.226 -31.098 1.00 90.94 263 SER A O 1
ATOM 2041 N N . ASN A 1 264 ? 18.970 -11.081 -31.632 1.00 90.12 264 ASN A N 1
ATOM 2042 C CA . ASN A 1 264 ? 20.366 -10.897 -32.065 1.00 90.12 264 ASN A CA 1
ATOM 2043 C C . ASN A 1 264 ? 21.371 -10.690 -30.911 1.00 90.12 264 ASN A C 1
ATOM 2045 O O . ASN A 1 264 ? 22.576 -10.647 -31.130 1.00 90.12 264 ASN A O 1
ATOM 2049 N N . SER A 1 265 ? 20.897 -10.531 -29.673 1.00 90.94 265 SER A N 1
ATOM 2050 C CA . SER A 1 265 ? 21.740 -10.310 -28.496 1.00 90.94 265 SER A CA 1
ATOM 2051 C C . SER A 1 265 ? 21.189 -11.049 -27.283 1.00 90.94 265 SER A C 1
ATOM 2053 O O . SER A 1 265 ? 19.974 -11.176 -27.106 1.00 90.94 265 SER A O 1
ATOM 2055 N N . LYS A 1 266 ? 22.089 -11.489 -26.395 1.00 90.81 266 LYS A N 1
ATOM 2056 C CA . LYS A 1 266 ? 21.732 -12.097 -25.103 1.00 90.81 266 LYS A CA 1
ATOM 2057 C C . LYS A 1 266 ? 20.912 -11.137 -24.231 1.00 90.81 266 LYS A C 1
ATOM 2059 O O . LYS A 1 266 ? 20.007 -11.572 -23.524 1.00 90.81 266 LYS A O 1
ATOM 2064 N N . LYS A 1 267 ? 21.189 -9.827 -24.308 1.00 91.62 267 LYS A N 1
ATOM 2065 C CA . LYS A 1 267 ? 20.463 -8.792 -23.547 1.00 91.62 267 LYS A CA 1
ATOM 2066 C C . LYS A 1 267 ? 19.014 -8.666 -24.027 1.00 91.62 267 LYS A C 1
ATOM 2068 O O . LYS A 1 267 ? 18.090 -8.771 -23.222 1.00 91.62 267 LYS A O 1
ATOM 2073 N N . THR A 1 268 ? 18.820 -8.520 -25.339 1.00 90.88 268 THR A N 1
ATOM 2074 C CA . THR A 1 268 ? 17.487 -8.409 -25.953 1.00 90.88 268 THR A CA 1
ATOM 2075 C C . THR A 1 268 ? 16.698 -9.714 -25.839 1.00 90.88 268 THR A C 1
ATOM 2077 O O . THR A 1 268 ? 15.489 -9.677 -25.643 1.00 90.88 268 THR A O 1
ATOM 2080 N N . GLY A 1 269 ? 17.371 -10.869 -25.845 1.00 91.81 269 GLY A N 1
ATOM 2081 C CA . GLY A 1 269 ? 16.736 -12.179 -25.660 1.00 91.81 269 GLY A CA 1
ATOM 2082 C C . GLY A 1 269 ? 16.130 -12.359 -24.273 1.00 91.81 269 GLY A C 1
ATOM 2083 O O . GLY A 1 269 ? 14.983 -12.785 -24.149 1.00 91.81 269 GLY A O 1
ATOM 2084 N N . ARG A 1 270 ? 16.861 -11.959 -23.224 1.00 92.75 270 ARG A N 1
ATOM 2085 C CA . ARG A 1 270 ? 16.341 -11.961 -21.845 1.00 92.75 270 ARG A CA 1
ATOM 2086 C C . ARG A 1 270 ? 15.176 -10.988 -21.674 1.00 92.75 270 ARG A C 1
ATOM 2088 O O . ARG A 1 270 ? 14.191 -11.339 -21.031 1.00 92.75 270 ARG A O 1
ATOM 2095 N N . ALA A 1 271 ? 15.263 -9.800 -22.276 1.00 92.25 271 ALA A N 1
ATOM 2096 C CA . ALA A 1 271 ? 14.169 -8.834 -22.273 1.00 92.25 271 ALA A CA 1
ATOM 2097 C C . ALA A 1 271 ? 12.909 -9.385 -22.959 1.00 92.25 271 ALA A C 1
ATOM 2099 O O . ALA A 1 271 ? 11.835 -9.317 -22.370 1.00 92.25 271 ALA A O 1
ATOM 2100 N N . LYS A 1 272 ? 13.036 -10.011 -24.138 1.00 91.88 272 LYS A N 1
ATOM 2101 C CA . LYS A 1 272 ? 11.904 -10.636 -24.846 1.00 91.88 272 LYS A CA 1
ATOM 2102 C C . LYS A 1 272 ? 11.258 -11.763 -24.042 1.00 91.88 272 LYS A C 1
ATOM 2104 O O . LYS A 1 272 ? 10.037 -11.816 -23.953 1.00 91.88 272 LYS A O 1
ATOM 2109 N N . ALA A 1 273 ? 12.054 -12.618 -23.397 1.00 93.94 273 ALA A N 1
ATOM 2110 C CA . ALA A 1 273 ? 11.522 -13.655 -22.511 1.00 93.94 273 ALA A CA 1
ATOM 2111 C C . ALA A 1 273 ? 10.743 -13.058 -21.321 1.00 93.94 273 ALA A C 1
ATOM 2113 O O . ALA A 1 273 ? 9.663 -13.541 -20.983 1.00 93.94 273 ALA A O 1
ATOM 2114 N N . ALA A 1 274 ? 11.255 -11.978 -20.720 1.00 92.88 274 ALA A N 1
ATOM 2115 C CA . ALA A 1 274 ? 10.582 -11.286 -19.624 1.00 92.88 274 ALA A CA 1
ATOM 2116 C C . ALA A 1 274 ? 9.269 -10.610 -20.060 1.00 92.88 274 ALA A C 1
ATOM 2118 O O . ALA A 1 274 ? 8.285 -10.690 -19.331 1.00 92.88 274 ALA A O 1
ATOM 2119 N N . ILE A 1 275 ? 9.227 -10.002 -21.252 1.00 90.31 275 ILE A N 1
ATOM 2120 C CA . ILE A 1 275 ? 8.007 -9.395 -21.814 1.00 90.31 275 ILE A CA 1
ATOM 2121 C C . ILE A 1 275 ? 6.913 -10.450 -21.979 1.00 90.31 275 ILE A C 1
ATOM 2123 O O . ILE A 1 275 ? 5.797 -10.240 -21.516 1.00 90.31 275 ILE A O 1
ATOM 2127 N N . VAL A 1 276 ? 7.239 -11.609 -22.560 1.00 92.00 276 VAL A N 1
ATOM 2128 C CA . VAL A 1 276 ? 6.271 -12.706 -22.729 1.00 92.00 276 VAL A CA 1
ATOM 2129 C C . VAL A 1 276 ? 5.738 -13.184 -21.378 1.00 92.00 276 VAL A C 1
ATOM 2131 O O . VAL A 1 276 ? 4.534 -13.352 -21.218 1.00 92.00 276 VAL A O 1
ATOM 2134 N N . CYS A 1 277 ? 6.602 -13.320 -20.369 1.00 91.94 277 CYS A N 1
ATOM 2135 C CA . CYS A 1 277 ? 6.159 -13.639 -19.011 1.00 91.94 277 CYS A CA 1
ATOM 2136 C C . CYS A 1 277 ? 5.185 -12.583 -18.457 1.00 91.94 277 CYS A C 1
ATOM 2138 O O . CYS A 1 277 ? 4.137 -12.934 -17.925 1.00 91.94 277 CYS A O 1
ATOM 2140 N N . LEU A 1 278 ? 5.500 -11.292 -18.594 1.00 89.62 278 LEU A N 1
ATOM 2141 C CA . LEU A 1 278 ? 4.650 -10.198 -18.109 1.00 89.62 278 LEU A CA 1
ATOM 2142 C C . LEU A 1 278 ? 3.314 -10.102 -18.872 1.00 89.62 278 LEU A C 1
ATOM 2144 O O . LEU A 1 278 ? 2.293 -9.781 -18.264 1.00 89.62 278 LEU A O 1
ATOM 2148 N N . HIS A 1 279 ? 3.304 -10.426 -20.169 1.00 88.38 279 HIS A N 1
ATOM 2149 C CA . HIS A 1 279 ? 2.087 -10.536 -20.983 1.00 88.38 279 HIS A CA 1
ATOM 2150 C C . HIS A 1 279 ? 1.188 -11.667 -20.473 1.00 88.38 279 HIS A C 1
ATOM 2152 O O . HIS A 1 279 ? -0.001 -11.451 -20.247 1.00 88.38 279 HIS A O 1
ATOM 2158 N N . ASN A 1 280 ? 1.751 -12.856 -20.233 1.00 87.69 280 ASN A N 1
ATOM 2159 C CA . ASN A 1 280 ? 1.003 -14.000 -19.704 1.00 87.69 280 ASN A CA 1
ATOM 2160 C C . ASN A 1 280 ? 0.450 -13.746 -18.294 1.00 87.69 280 ASN A C 1
ATOM 2162 O O . ASN A 1 280 ? -0.601 -14.274 -17.945 1.00 87.69 280 ASN A O 1
ATOM 2166 N N . LEU A 1 281 ? 1.132 -12.915 -17.505 1.00 84.56 281 LEU A N 1
ATOM 2167 C CA . LEU A 1 281 ? 0.683 -12.482 -16.182 1.00 84.56 281 LEU A CA 1
ATOM 2168 C C . LEU A 1 281 ? -0.376 -11.359 -16.226 1.00 84.56 281 LEU A C 1
ATOM 2170 O O . LEU A 1 281 ? -0.860 -10.949 -15.173 1.00 84.56 281 LEU A O 1
ATOM 2174 N N . GLY A 1 282 ? -0.747 -10.856 -17.412 1.00 81.06 282 GLY A N 1
ATOM 2175 C CA . GLY A 1 282 ? -1.794 -9.841 -17.590 1.00 81.06 282 GLY A CA 1
ATOM 2176 C C . GLY A 1 282 ? -1.384 -8.418 -17.196 1.00 81.06 282 GLY A C 1
ATOM 2177 O O . GLY A 1 282 ? -2.241 -7.586 -16.908 1.00 81.06 282 GLY A O 1
ATOM 2178 N N . LEU A 1 283 ? -0.081 -8.134 -17.148 1.00 74.31 283 LEU A N 1
ATOM 2179 C CA . LEU A 1 283 ?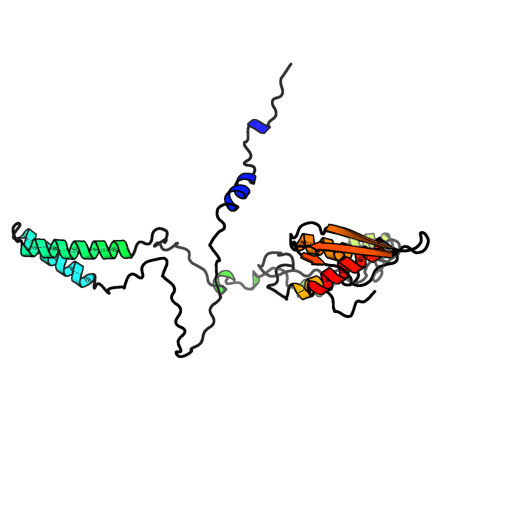 0.469 -6.875 -16.625 1.00 74.31 283 LEU A CA 1
ATOM 2180 C C . LEU A 1 283 ? 0.883 -5.882 -17.712 1.00 74.31 283 LEU A C 1
ATOM 2182 O O . LEU A 1 283 ? 1.162 -4.721 -17.416 1.00 74.31 283 LEU A O 1
ATOM 2186 N N . LEU A 1 284 ? 0.949 -6.348 -18.957 1.00 70.06 284 LEU A N 1
ATOM 2187 C CA . LEU A 1 284 ? 1.280 -5.555 -20.131 1.00 70.06 284 LEU A CA 1
ATOM 2188 C C . LEU A 1 284 ? 0.223 -5.788 -21.223 1.00 70.06 284 LEU A C 1
ATOM 2190 O O . LEU A 1 284 ? -0.203 -6.932 -21.415 1.00 70.06 284 LEU A O 1
ATOM 2194 N N . PRO A 1 285 ? -0.208 -4.735 -21.943 1.00 67.44 285 PRO A N 1
ATOM 2195 C CA . PRO A 1 285 ? -1.069 -4.889 -23.108 1.00 67.44 285 PRO A CA 1
ATOM 2196 C C . PRO A 1 285 ? -0.360 -5.717 -24.187 1.00 67.44 285 PRO A C 1
ATOM 2198 O O . PRO A 1 285 ? 0.843 -5.567 -24.394 1.00 67.44 285 PRO A O 1
ATOM 2201 N N . LYS A 1 286 ? -1.119 -6.540 -24.924 1.00 58.69 286 LYS A N 1
ATOM 2202 C CA . LYS A 1 286 ? -0.598 -7.424 -25.988 1.00 58.69 286 LYS A CA 1
ATOM 2203 C C . LYS A 1 286 ? 0.125 -6.688 -27.135 1.00 58.69 286 LYS A C 1
ATOM 2205 O O . LYS A 1 286 ? 0.806 -7.341 -27.914 1.00 58.69 286 LYS A O 1
ATOM 2210 N N . GLU A 1 287 ? 0.043 -5.361 -27.184 1.00 51.50 287 GLU A N 1
ATOM 2211 C CA . GLU A 1 287 ? 0.607 -4.501 -28.233 1.00 51.50 287 GLU A CA 1
ATOM 2212 C C . GLU A 1 287 ? 2.089 -4.128 -28.036 1.00 51.50 287 GLU A C 1
ATOM 2214 O O . GLU A 1 287 ? 2.692 -3.526 -28.922 1.00 51.50 287 GLU A O 1
ATOM 2219 N N . PHE A 1 288 ? 2.722 -4.468 -26.904 1.00 55.81 288 PHE A N 1
ATOM 2220 C CA . PHE A 1 288 ? 4.131 -4.119 -26.671 1.00 55.81 288 PHE A CA 1
ATOM 2221 C C . PHE A 1 288 ? 5.082 -5.116 -27.358 1.00 55.81 288 PHE A C 1
ATOM 2223 O O . PHE A 1 288 ? 5.720 -5.957 -26.724 1.00 55.81 288 PHE A O 1
ATOM 2230 N N . THR A 1 289 ? 5.159 -5.044 -28.686 1.00 50.34 289 THR A N 1
ATOM 2231 C CA . THR A 1 289 ? 6.137 -5.802 -29.479 1.00 50.34 289 THR A CA 1
ATOM 2232 C C . THR A 1 289 ? 7.381 -4.937 -29.694 1.00 50.34 289 THR A C 1
ATOM 2234 O O . THR A 1 289 ? 7.287 -3.875 -30.301 1.00 50.34 289 THR A O 1
ATOM 2237 N N . VAL A 1 290 ? 8.538 -5.378 -29.176 1.00 40.56 290 VAL A N 1
ATOM 2238 C CA . VAL A 1 290 ? 9.864 -4.756 -29.407 1.00 40.56 290 VAL A CA 1
ATOM 2239 C C . VAL A 1 290 ? 10.637 -5.490 -30.498 1.00 40.56 290 VAL A C 1
ATOM 2241 O O . VAL A 1 290 ? 10.774 -6.742 -30.417 1.00 40.56 290 VAL A O 1
#

Organism: Octopus bimaculoides (NCBI:txid37653)

pLDDT: mean 72.51, std 19.24, range [29.5, 95.31]

Foldseek 3Di:
DDDDDDPCVVDVPPPPPVVVVVVVVPPDDDDDDDDDDDDDDDDDDDDDDDDPPPDDPPPPPVPPLVVLVVQLVVLVVVCVVPVPPPVSVVSNVVSVVVVVVVVVVVDDPPDDPDDPPDDPDDPVVVCPPDPCPQDVDDLVCQVPPDPDDDDPVVVVQVVVPDDQQFADDPVSPHDSDDDRDRDDSDPPPPDPPPPDPDPDPLVVLLVVCVPDQLQVSLQVVLVVVVQPGKDKDWDDWDDDPVFIWTWIWIATNNDIFTDPDTHRDPSVRSSRNSVRVCVVVVNDPPPPDD

Secondary structure (DSSP, 8-state):
------GGGSS----TTHHHHHTTTS-SS-----PPP----------------SS---------HHHHHHHHHHHHHHHHH-TT-HHHHHHHHHHHHHHHHHHHHH--TT---S--------TTGGG-S-GGGS-SS-HHHHHTPPP---SHHHHHHHHTT--TTSPSSTTS-S-SS--------SSS----TT--S-S-HHHHHHHHHTTS-HHHHHHHHHHHTT--PPEEEEEEEES-GGG-EEEEEEEETTEEE--SS-BSSHHHHHHHHHHHHHHHTT-S-TT---

Sequence (290 aa):
MVKDSPLRLQFPVSSGSQHRAKELQKNSTAQSVYAAGRNGKLDSLDTNSNSDPVFPEDSQQDVNITQVMTERMNAVKKLQKNPHDTQALGSMYRAQKELNRWAQSKQLPGLFTGSTGAKVMTLEELNGPDKKLQAWAKKQQIINAAPVKGGIGMHLLQKMGWREGEGLGKNSKGPTEPIIVNVKIDRKGLTSHGEDPKKSQAVELAKHISGKHPVSALVELSNKLKWGAPIFQQIEERGPDHKKTFKYKVSVNNITYQPTTSSNSKKTGRAKAAIVCLHNLGLLPKEFTV

Radius of gyration: 37.77 Å; chains: 1; bounding box: 87×86×93 Å